Protein AF-A0A537HC57-F1 (afdb_monomer_lite)

pLDDT: mean 87.79, std 18.12, range [27.59, 98.69]

Foldseek 3Di:
DDPDDDPDPDDDDDDADPPPPPVVVVCVVVCVVVVVVVVVCVVCPPPDDALEDEDELPCLQVVCVNRVHHSLVSLVVSLVVVVVVVVVCLVVQRAEYEYAQAELVNVVDPPVVVVSSLVSLLVSLQVVLVDVCCVVQLEAEEEDAPLVPHPPSSSVSRVVSNVSSVPGRRHYYYYHHNDDPVVVVVVVVVVVVVVVVD

Structure (mmCIF, N/CA/C/O backbone):
data_AF-A0A537HC57-F1
#
_entry.id   AF-A0A537HC57-F1
#
loop_
_atom_site.group_PDB
_atom_site.id
_atom_site.type_symbol
_atom_site.label_atom_id
_atom_site.label_alt_id
_atom_site.label_comp_id
_atom_site.label_asym_id
_atom_site.label_entity_id
_atom_site.label_seq_id
_atom_site.pdbx_PDB_ins_code
_atom_site.Cartn_x
_atom_site.Cartn_y
_atom_site.Cartn_z
_atom_site.occupancy
_atom_site.B_iso_or_equiv
_atom_site.auth_seq_id
_atom_site.auth_comp_id
_atom_site.auth_asym_id
_atom_site.auth_atom_id
_atom_site.pdbx_PDB_model_num
ATOM 1 N N . MET A 1 1 ? -10.317 13.733 27.351 1.00 30.25 1 MET A N 1
ATOM 2 C CA . MET A 1 1 ? -9.593 12.568 27.892 1.00 30.25 1 MET A CA 1
ATOM 3 C C . MET A 1 1 ? -8.491 12.206 26.895 1.00 30.25 1 MET A C 1
ATOM 5 O O . MET A 1 1 ? -8.787 11.663 25.850 1.00 30.25 1 MET A O 1
ATOM 9 N N . LEU A 1 2 ? -7.270 12.684 27.173 1.00 31.42 2 LEU A N 1
ATOM 10 C CA . LEU A 1 2 ? -5.954 12.256 26.652 1.00 31.42 2 LEU A CA 1
ATOM 11 C C . LEU A 1 2 ? -5.754 12.021 25.129 1.00 31.42 2 LEU A C 1
ATOM 13 O O . LEU A 1 2 ? -5.520 10.900 24.707 1.00 31.42 2 LEU A O 1
ATOM 17 N N . LEU A 1 3 ? -5.626 13.099 24.341 1.00 38.38 3 LEU A N 1
ATOM 18 C CA . LEU A 1 3 ? -4.889 13.106 23.053 1.00 38.38 3 LEU A CA 1
ATOM 19 C C . LEU A 1 3 ? -3.363 13.196 23.286 1.00 38.38 3 LEU A C 1
ATOM 21 O O . LEU A 1 3 ? -2.675 14.074 22.766 1.00 38.38 3 LEU A O 1
ATOM 25 N N . ARG A 1 4 ? -2.818 12.362 24.175 1.00 45.25 4 ARG A N 1
ATOM 26 C CA . ARG A 1 4 ? -1.374 12.328 24.460 1.00 45.25 4 ARG A CA 1
ATOM 27 C C . ARG A 1 4 ? -0.920 10.889 24.655 1.00 45.25 4 ARG A C 1
ATOM 29 O O . ARG A 1 4 ? -1.153 10.341 25.730 1.00 45.25 4 ARG A O 1
ATOM 36 N N . LYS A 1 5 ? -0.214 10.392 23.629 1.00 37.47 5 LYS A N 1
ATOM 37 C CA . LYS A 1 5 ? 0.504 9.110 23.420 1.00 37.47 5 LYS A CA 1
ATOM 38 C C . LYS A 1 5 ? -0.104 8.509 22.139 1.00 37.47 5 LYS A C 1
ATOM 40 O O . LYS A 1 5 ? -1.229 8.063 22.223 1.00 37.47 5 LYS A O 1
ATOM 45 N N . SER A 1 6 ? 0.515 8.572 20.958 1.00 35.69 6 SER A N 1
ATOM 46 C CA . SER A 1 6 ? 1.861 8.030 20.711 1.00 35.69 6 SER A CA 1
ATOM 47 C C . SER A 1 6 ? 2.502 8.399 19.357 1.00 35.69 6 SER A C 1
ATOM 49 O O . SER A 1 6 ? 3.339 7.645 18.884 1.00 35.69 6 SER A O 1
ATOM 51 N N . ALA A 1 7 ? 2.271 9.573 18.770 1.00 35.41 7 ALA A N 1
ATOM 52 C CA . ALA A 1 7 ? 3.119 10.044 17.661 1.00 35.41 7 ALA A CA 1
ATOM 53 C C . ALA A 1 7 ? 4.426 10.689 18.183 1.00 35.41 7 ALA A C 1
ATOM 55 O O . ALA A 1 7 ? 4.628 11.900 18.100 1.00 35.41 7 ALA A O 1
ATOM 56 N N . ARG A 1 8 ? 5.311 9.903 18.813 1.00 35.31 8 ARG A N 1
ATOM 57 C CA . ARG A 1 8 ? 6.704 10.324 19.053 1.00 35.31 8 ARG A CA 1
ATOM 58 C C . ARG A 1 8 ? 7.592 9.588 18.052 1.00 35.31 8 ARG A C 1
ATOM 60 O O . ARG A 1 8 ? 7.793 8.393 18.252 1.00 35.31 8 ARG A O 1
ATOM 67 N N . PRO A 1 9 ? 8.160 10.254 17.033 1.00 33.25 9 PRO A N 1
ATOM 68 C CA . PRO A 1 9 ? 9.195 9.620 16.232 1.00 33.25 9 PRO A CA 1
ATOM 69 C C . PRO A 1 9 ? 10.396 9.294 17.132 1.00 33.25 9 PRO A C 1
ATOM 71 O O . PRO A 1 9 ? 10.874 10.137 17.899 1.00 33.25 9 PRO A O 1
ATOM 74 N N . SER A 1 10 ? 10.850 8.045 17.074 1.00 27.59 10 SER A N 1
ATOM 75 C CA . SER A 1 10 ? 12.041 7.546 17.763 1.00 27.59 10 SER A CA 1
ATOM 76 C C . SER A 1 10 ? 13.299 8.308 17.305 1.00 27.59 10 SER A C 1
ATOM 78 O O . SER A 1 10 ? 13.513 8.461 16.102 1.00 27.59 10 SER A O 1
ATOM 80 N N . PRO A 1 11 ? 14.164 8.785 18.221 1.00 35.62 11 PRO A N 1
ATOM 81 C CA . PRO A 1 11 ? 15.347 9.556 17.856 1.00 35.62 11 PRO A CA 1
ATOM 82 C C . PRO A 1 11 ? 16.540 8.637 17.557 1.00 35.62 11 PRO A C 1
ATOM 84 O O . PRO A 1 11 ? 17.374 8.422 18.429 1.00 35.62 11 PRO A O 1
ATOM 87 N N . THR A 1 12 ? 16.632 8.061 16.353 1.00 34.16 12 THR A N 1
ATOM 88 C CA . THR A 1 12 ? 17.869 7.472 15.765 1.00 34.16 12 THR A CA 1
ATOM 89 C C . THR A 1 12 ? 17.541 6.986 14.342 1.00 34.16 12 THR A C 1
ATOM 91 O O . THR A 1 12 ? 16.569 6.268 14.176 1.00 34.16 12 THR A O 1
ATOM 94 N N . GLN A 1 13 ? 18.222 7.319 13.241 1.00 35.62 13 GLN A N 1
ATOM 95 C CA . GLN A 1 13 ? 19.607 7.714 12.988 1.00 35.62 13 GLN A CA 1
ATOM 96 C C . GLN A 1 13 ? 19.628 8.813 11.905 1.00 35.62 13 GLN A C 1
ATOM 98 O O . GLN A 1 13 ? 19.124 8.613 10.802 1.00 35.62 13 GLN A O 1
ATOM 103 N N . GLN A 1 14 ? 20.214 9.974 12.208 1.00 37.66 14 GLN A N 1
ATOM 104 C CA . GLN A 1 14 ? 20.507 11.018 11.224 1.00 37.66 14 GLN A CA 1
ATOM 105 C C . GLN A 1 14 ? 22.013 11.054 10.957 1.00 37.66 14 GLN A C 1
ATOM 107 O O . GLN A 1 14 ? 22.787 11.428 11.834 1.00 37.66 14 GLN A O 1
ATOM 112 N N . THR A 1 15 ? 22.417 10.756 9.726 1.00 38.81 15 THR A N 1
ATOM 113 C CA . THR A 1 15 ? 23.695 11.205 9.159 1.00 38.81 15 THR A CA 1
ATOM 114 C C . THR A 1 15 ? 23.441 11.666 7.724 1.00 38.81 15 THR A C 1
ATOM 116 O O . THR A 1 15 ? 23.133 10.842 6.872 1.00 38.81 15 THR A O 1
ATOM 119 N N . GLY A 1 16 ? 23.550 12.978 7.462 1.00 34.09 16 GLY A N 1
ATOM 120 C CA . GLY A 1 16 ? 23.650 13.534 6.099 1.00 34.09 16 GLY A CA 1
ATOM 121 C C . GLY A 1 16 ? 22.727 14.722 5.772 1.00 34.09 16 GLY A C 1
ATOM 122 O O . GLY A 1 16 ? 21.574 14.538 5.380 1.00 34.09 16 GLY A O 1
ATOM 123 N N . GLY A 1 17 ? 23.252 15.953 5.885 1.00 38.03 17 GLY A N 1
ATOM 124 C CA . GLY A 1 17 ? 22.624 17.186 5.367 1.00 38.03 17 GLY A CA 1
ATOM 125 C C . GLY A 1 17 ? 22.721 18.395 6.308 1.00 38.03 17 GLY A C 1
ATOM 126 O O . GLY A 1 17 ? 21.727 18.813 6.890 1.00 38.03 17 GLY A O 1
ATOM 127 N N . GLN A 1 18 ? 23.911 18.975 6.481 1.00 49.50 18 GLN A N 1
ATOM 128 C CA . GLN A 1 18 ? 24.196 19.966 7.535 1.00 49.50 18 GLN A CA 1
ATOM 129 C C . GLN A 1 18 ? 23.543 21.362 7.400 1.00 49.50 18 GLN A C 1
ATOM 131 O O . GLN A 1 18 ? 23.707 22.168 8.311 1.00 49.50 18 GLN A O 1
ATOM 136 N N . ARG A 1 19 ? 22.789 21.695 6.340 1.00 45.75 19 ARG A N 1
ATOM 137 C CA . ARG A 1 19 ? 22.221 23.058 6.190 1.00 45.75 19 ARG A CA 1
ATOM 138 C C . ARG A 1 19 ? 20.731 23.204 6.513 1.00 45.75 19 ARG A C 1
ATOM 140 O O . ARG A 1 19 ? 20.331 24.287 6.922 1.00 45.75 19 ARG A O 1
ATOM 147 N N . THR A 1 20 ? 19.925 22.147 6.421 1.00 52.06 20 THR A N 1
ATOM 148 C CA . THR A 1 20 ? 18.486 22.195 6.759 1.00 52.06 20 THR A CA 1
ATOM 149 C C . THR A 1 20 ? 18.180 21.811 8.210 1.00 52.06 20 THR A C 1
ATOM 151 O O . THR A 1 20 ? 17.135 22.182 8.733 1.00 52.06 20 THR A O 1
ATOM 154 N N . ASN A 1 21 ? 19.111 21.156 8.908 1.00 64.69 21 ASN A N 1
ATOM 155 C CA . ASN A 1 21 ? 18.858 20.617 10.249 1.00 64.69 21 ASN A CA 1
ATOM 156 C C . ASN A 1 21 ? 18.915 21.657 11.380 1.00 64.69 21 ASN A C 1
ATOM 158 O O . ASN A 1 21 ? 18.276 21.460 12.410 1.00 64.69 21 ASN A O 1
ATOM 162 N N . LEU A 1 22 ? 19.665 22.755 11.228 1.00 62.31 22 LEU A N 1
ATOM 163 C CA . LEU A 1 22 ? 19.857 23.728 12.315 1.00 62.31 22 LEU A CA 1
ATOM 164 C C . LEU A 1 22 ? 18.641 24.633 12.504 1.00 62.31 22 LEU A C 1
ATOM 166 O O . LEU A 1 22 ? 18.180 24.795 13.626 1.00 62.31 22 LEU A O 1
ATOM 170 N N . LEU A 1 23 ? 18.096 25.184 11.417 1.00 72.25 23 LEU A N 1
ATOM 171 C CA . LEU A 1 23 ? 16.889 26.012 11.469 1.00 72.25 23 LEU A CA 1
ATOM 172 C C . LEU A 1 23 ? 15.677 25.194 11.910 1.00 72.25 23 LEU A C 1
ATOM 174 O O . LEU A 1 23 ? 14.934 25.645 12.770 1.00 72.25 23 LEU A O 1
ATOM 178 N N . ASP A 1 24 ? 15.518 23.976 11.391 1.00 72.44 24 ASP A N 1
ATOM 179 C CA . ASP A 1 24 ? 14.429 23.088 11.796 1.00 72.44 24 ASP A CA 1
ATOM 180 C C . ASP A 1 24 ? 14.521 22.715 13.287 1.00 72.44 24 ASP A C 1
ATOM 182 O O . ASP A 1 24 ? 13.549 22.841 14.034 1.00 72.44 24 ASP A O 1
ATOM 186 N N . SER A 1 25 ? 15.725 22.375 13.762 1.00 68.94 25 SER A N 1
ATOM 187 C CA . SER A 1 25 ? 15.975 22.127 15.188 1.00 68.94 25 SER A CA 1
ATOM 188 C C . SER A 1 25 ? 15.721 23.369 16.041 1.00 68.94 25 SER A C 1
ATOM 190 O O . SER A 1 25 ? 15.111 23.262 17.101 1.00 68.94 25 SER A O 1
ATOM 192 N N . LEU A 1 26 ? 16.134 24.555 15.585 1.00 74.25 26 LEU A N 1
ATOM 193 C CA . LEU A 1 26 ? 15.894 25.820 16.282 1.00 74.25 26 LEU A CA 1
ATOM 194 C C . LEU A 1 26 ? 14.405 26.173 16.331 1.00 74.25 26 LEU A C 1
ATOM 196 O O . LEU A 1 26 ? 13.923 26.566 17.386 1.00 74.25 26 LEU A O 1
ATOM 200 N N . LEU A 1 27 ? 13.661 25.990 15.239 1.00 78.75 27 LEU A N 1
ATOM 201 C CA . LEU A 1 27 ? 12.214 26.218 15.184 1.00 78.75 27 LEU A CA 1
ATOM 202 C C . LEU A 1 27 ? 11.454 25.235 16.083 1.00 78.75 27 LEU A C 1
ATOM 204 O O . LEU A 1 27 ? 10.484 25.621 16.741 1.00 78.75 27 LEU A O 1
ATOM 208 N N . ARG A 1 28 ? 11.912 23.980 16.161 1.00 72.44 28 ARG A N 1
ATOM 209 C CA . ARG A 1 28 ? 11.396 22.987 17.115 1.00 72.44 28 ARG A CA 1
ATOM 210 C C . ARG A 1 28 ? 11.686 23.388 18.562 1.00 72.44 28 ARG A C 1
ATOM 212 O O . ARG A 1 28 ? 10.766 23.381 19.376 1.00 72.44 28 ARG A O 1
ATOM 219 N N . ILE A 1 29 ? 12.922 23.787 18.878 1.00 74.00 29 ILE A N 1
ATOM 220 C CA . ILE A 1 29 ? 13.331 24.243 20.222 1.00 74.00 29 ILE A CA 1
ATOM 221 C C . ILE A 1 29 ? 12.572 25.510 20.633 1.00 74.00 29 ILE A C 1
ATOM 223 O O . ILE A 1 29 ? 12.114 25.614 21.767 1.00 74.00 29 ILE A O 1
ATOM 227 N N . ALA A 1 30 ? 12.382 26.447 19.705 1.00 81.94 30 ALA A N 1
ATOM 228 C CA . ALA A 1 30 ? 11.627 27.679 19.915 1.00 81.94 30 ALA A CA 1
ATOM 229 C C . ALA A 1 30 ? 10.107 27.448 20.046 1.00 81.94 30 ALA A C 1
ATOM 231 O O . ALA A 1 30 ? 9.358 28.400 20.251 1.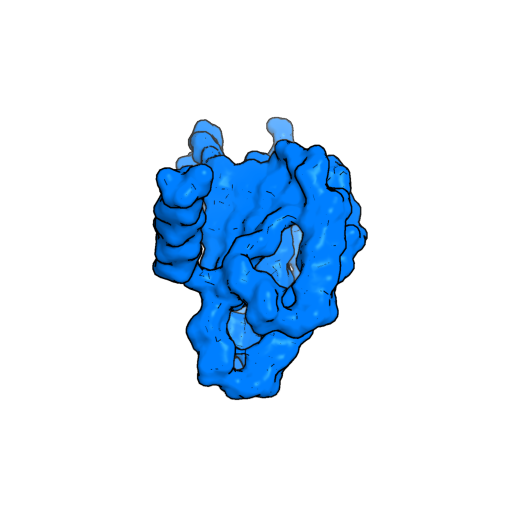00 81.94 30 ALA A O 1
ATOM 232 N N . GLY A 1 31 ? 9.631 26.203 19.919 1.00 85.38 31 GLY A N 1
ATOM 233 C CA . GLY A 1 31 ? 8.221 25.844 20.066 1.00 85.38 31 GLY A CA 1
ATOM 234 C C . GLY A 1 31 ? 7.332 26.273 18.898 1.00 85.38 31 GLY A C 1
ATOM 235 O O . GLY A 1 31 ? 6.112 26.152 18.999 1.00 85.38 31 GLY A O 1
ATOM 236 N N . VAL A 1 32 ? 7.914 26.738 17.787 1.00 88.75 32 VAL A N 1
ATOM 237 C CA . VAL A 1 32 ? 7.170 27.218 16.612 1.00 88.75 32 VAL A CA 1
ATOM 238 C C . VAL A 1 32 ? 6.366 26.082 15.991 1.00 88.75 32 VAL A C 1
ATOM 240 O O . VAL A 1 32 ? 5.168 26.238 15.768 1.00 88.75 32 VAL A O 1
ATOM 243 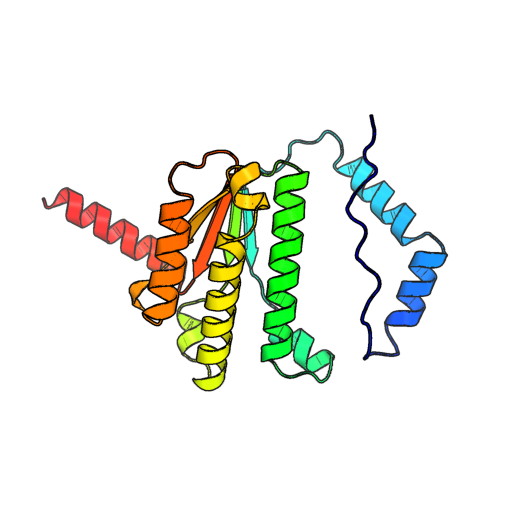N N . TYR A 1 33 ? 6.985 24.915 15.792 1.00 83.19 33 TYR A N 1
ATOM 244 C CA . TYR A 1 33 ? 6.274 23.740 15.279 1.00 83.19 33 TYR A CA 1
ATOM 245 C C . TYR A 1 33 ? 5.183 23.261 16.232 1.00 83.19 33 TYR A C 1
ATOM 247 O O . TYR A 1 33 ? 4.077 22.987 15.789 1.00 83.19 33 TYR A O 1
ATOM 255 N N . THR A 1 34 ? 5.433 23.260 17.541 1.00 87.25 34 THR A N 1
ATOM 256 C CA . THR A 1 34 ? 4.411 22.910 18.537 1.00 87.25 34 THR A CA 1
ATOM 257 C C . THR A 1 34 ? 3.209 23.860 18.474 1.00 87.25 34 THR A C 1
ATOM 259 O O . THR A 1 34 ? 2.061 23.428 18.580 1.00 87.25 34 THR A O 1
ATOM 262 N N . ALA A 1 35 ? 3.450 25.164 18.301 1.00 90.25 35 ALA A N 1
ATOM 263 C CA . ALA A 1 35 ? 2.388 26.153 18.145 1.00 90.25 35 ALA A CA 1
ATOM 264 C C . ALA A 1 35 ? 1.626 25.965 16.823 1.00 90.25 35 ALA A C 1
ATOM 266 O O . ALA A 1 35 ? 0.396 26.020 16.813 1.00 90.25 35 ALA A O 1
ATOM 267 N N . TYR A 1 36 ? 2.347 25.693 15.734 1.00 89.56 36 TYR A N 1
ATOM 268 C CA . TYR A 1 36 ? 1.783 25.429 14.413 1.00 89.56 36 TYR A CA 1
ATOM 269 C C . TYR A 1 36 ? 0.925 24.156 14.388 1.00 89.56 36 TYR A C 1
ATOM 271 O O . TYR A 1 36 ? -0.224 24.199 13.956 1.00 89.56 36 TYR A O 1
ATOM 279 N N . GLU A 1 37 ? 1.424 23.048 14.938 1.00 89.06 37 GLU A N 1
ATOM 280 C CA . GLU A 1 37 ? 0.685 21.791 15.090 1.00 89.06 37 GLU A CA 1
ATOM 281 C C . GLU A 1 37 ? -0.576 21.983 15.931 1.00 89.06 37 GLU A C 1
ATOM 283 O O . GLU A 1 37 ? -1.645 21.492 15.570 1.00 89.06 37 GLU A O 1
ATOM 288 N N . LYS A 1 38 ? -0.491 22.744 17.031 1.00 90.88 38 LYS A N 1
ATOM 289 C CA . LYS A 1 38 ? -1.663 23.071 17.852 1.00 90.88 38 LYS A CA 1
ATOM 290 C C . LYS A 1 38 ? -2.693 23.880 17.062 1.00 90.88 38 LYS A C 1
ATOM 292 O O . LYS A 1 38 ? -3.884 23.596 17.160 1.00 90.88 38 LYS A O 1
ATOM 297 N N . TRP A 1 39 ? -2.251 24.860 16.277 1.00 93.94 39 TRP A N 1
ATOM 298 C CA . TRP A 1 39 ? -3.129 25.668 15.431 1.00 93.94 39 TRP A CA 1
ATOM 299 C C . TRP A 1 39 ? -3.818 24.836 14.342 1.00 93.94 39 TRP A C 1
ATOM 301 O O . TRP A 1 39 ? -5.027 24.968 14.152 1.00 93.94 39 TRP A O 1
ATOM 311 N N . LEU A 1 40 ? -3.086 23.943 13.668 1.00 92.38 40 LEU A N 1
ATOM 312 C CA . LEU A 1 40 ? -3.663 23.004 12.702 1.00 92.38 40 LEU A CA 1
ATOM 313 C C . LEU A 1 40 ? -4.643 22.041 13.373 1.00 92.38 40 LEU A C 1
ATOM 315 O O . LEU A 1 40 ? -5.747 21.839 12.875 1.00 92.38 40 LEU A O 1
ATOM 319 N N . THR A 1 41 ? -4.273 21.498 14.534 1.00 88.25 41 THR A N 1
ATOM 320 C CA . THR A 1 41 ? -5.120 20.574 15.294 1.00 88.25 41 THR A CA 1
ATOM 321 C C . THR A 1 41 ? -6.448 21.229 15.648 1.00 88.25 41 THR A C 1
ATOM 323 O O . THR A 1 41 ? -7.493 20.648 15.391 1.00 88.25 41 THR A O 1
ATOM 326 N N . GLU A 1 42 ? -6.446 22.454 16.178 1.00 92.69 42 GLU A N 1
ATOM 327 C CA . GLU A 1 42 ? -7.693 23.150 16.520 1.00 92.69 42 GLU A CA 1
ATOM 328 C C . GLU A 1 42 ? -8.560 23.476 15.288 1.00 92.69 42 GLU A C 1
ATOM 330 O O . GLU A 1 42 ? -9.777 23.565 15.416 1.00 92.69 42 GLU A O 1
ATOM 335 N N . GLN A 1 43 ? -7.988 23.576 14.081 1.00 92.25 43 GLN A N 1
ATOM 336 C CA . GLN A 1 43 ? -8.776 23.760 12.854 1.00 92.25 43 GLN A CA 1
ATOM 337 C C . GLN A 1 43 ? -9.505 22.504 12.377 1.00 92.25 43 GLN A C 1
ATOM 339 O O . GLN A 1 43 ? -10.521 22.621 11.683 1.00 92.25 43 GLN A O 1
ATOM 344 N N . VAL A 1 44 ? -8.970 21.320 12.675 1.00 90.88 44 VAL A N 1
ATOM 345 C CA . VAL A 1 44 ? -9.517 20.036 12.200 1.00 90.88 44 VAL A CA 1
ATOM 346 C C . VAL A 1 44 ? -10.249 19.267 13.294 1.00 90.88 44 VAL A C 1
ATOM 348 O O . VAL A 1 44 ? -11.075 18.405 13.009 1.00 90.88 44 VAL A O 1
ATOM 351 N N . LYS A 1 45 ? -9.992 19.597 14.558 1.00 89.69 45 LYS A N 1
ATOM 352 C CA . LYS A 1 45 ? -10.605 18.955 15.717 1.00 89.69 45 LYS A CA 1
ATOM 353 C C . LYS A 1 45 ? -12.126 19.076 15.683 1.00 89.69 45 LYS A C 1
ATOM 355 O O . LYS A 1 45 ? -12.679 20.159 15.520 1.00 89.69 45 LYS A O 1
ATOM 360 N N . GLY A 1 46 ? -12.797 17.943 15.875 1.00 88.12 46 GLY A N 1
ATOM 361 C CA . GLY A 1 46 ? -14.258 17.855 15.869 1.00 88.12 46 GLY A CA 1
ATOM 362 C C . GLY A 1 46 ? -14.894 17.911 14.477 1.00 88.12 46 GLY A C 1
ATOM 363 O O . GLY A 1 46 ? -16.118 17.865 14.387 1.00 88.12 46 GLY A O 1
ATOM 364 N N . LYS A 1 47 ? -14.100 17.991 13.401 1.00 91.75 47 LYS A N 1
ATOM 365 C CA . LYS A 1 47 ? -14.602 17.827 12.033 1.00 91.75 47 LYS A CA 1
ATOM 366 C C . LYS A 1 47 ? -14.678 16.339 11.663 1.00 91.75 47 LYS A C 1
ATOM 368 O O . LYS A 1 47 ? -13.931 15.543 12.235 1.00 91.75 47 LYS A O 1
ATOM 373 N N . PRO A 1 48 ? -15.558 15.958 10.719 1.00 92.31 48 PRO A N 1
ATOM 374 C CA . PRO A 1 48 ? -15.602 14.596 10.200 1.00 92.31 48 PRO A CA 1
ATOM 375 C C . PRO A 1 48 ? -14.244 14.177 9.635 1.00 92.31 48 PRO A C 1
ATOM 377 O O . PRO A 1 48 ? -13.582 14.965 8.955 1.00 92.31 48 PRO A O 1
ATOM 380 N N . LEU A 1 49 ? -13.845 12.940 9.915 1.00 92.50 49 LEU A N 1
ATOM 381 C CA . LEU A 1 49 ? -12.653 12.346 9.326 1.00 92.50 49 LEU A CA 1
ATOM 382 C C . LEU A 1 49 ? -12.972 11.805 7.927 1.00 92.50 49 LEU A C 1
ATOM 384 O O . LEU A 1 49 ? -14.111 11.413 7.667 1.00 92.50 49 LEU A O 1
ATOM 388 N N . PRO A 1 50 ? -11.988 11.778 7.014 1.00 95.56 50 PRO A N 1
ATOM 389 C CA . PRO A 1 50 ? -12.148 11.059 5.763 1.00 95.56 50 PRO A CA 1
ATOM 390 C C . PRO A 1 50 ? -12.271 9.556 6.038 1.00 95.56 50 PRO A C 1
ATOM 392 O O . PRO A 1 50 ? -11.495 8.990 6.805 1.00 95.56 50 PRO A O 1
ATOM 395 N N . GLU A 1 51 ? -13.210 8.903 5.360 1.00 96.44 51 GLU A N 1
ATOM 396 C CA . GLU A 1 51 ? -13.350 7.442 5.409 1.00 96.44 51 GLU A CA 1
ATOM 397 C C . GLU A 1 51 ? -12.250 6.740 4.597 1.00 96.44 51 GLU A C 1
ATOM 399 O O . GLU A 1 51 ? -11.824 5.639 4.940 1.00 96.44 51 GLU A O 1
ATOM 404 N N . HIS A 1 52 ? -11.759 7.379 3.528 1.00 98.25 52 HIS A N 1
ATOM 405 C CA . HIS A 1 52 ? -10.787 6.797 2.603 1.00 98.25 52 HIS A CA 1
ATOM 406 C C . HIS A 1 52 ? -9.716 7.812 2.203 1.00 98.25 52 HIS A C 1
ATOM 408 O O . HIS A 1 52 ? -10.026 8.902 1.725 1.00 98.25 52 HIS A O 1
ATOM 414 N N . ILE A 1 53 ? -8.450 7.432 2.371 1.00 98.19 53 ILE A N 1
ATOM 415 C CA . ILE A 1 53 ? -7.284 8.171 1.886 1.00 98.19 53 ILE A CA 1
ATOM 416 C C . ILE A 1 53 ? -6.552 7.353 0.815 1.00 98.19 53 ILE A C 1
ATOM 418 O O . ILE A 1 53 ? -6.220 6.187 1.025 1.00 98.19 53 ILE A O 1
ATOM 422 N N . GLY A 1 54 ? -6.262 7.984 -0.325 1.00 97.62 54 GLY A N 1
ATOM 423 C CA . GLY A 1 54 ? -5.354 7.469 -1.351 1.00 97.62 54 GLY A CA 1
ATOM 424 C C . GLY A 1 54 ? -4.037 8.244 -1.352 1.00 97.62 54 GLY A C 1
ATOM 425 O O . GLY A 1 54 ? -4.054 9.473 -1.330 1.00 97.62 54 GLY A O 1
ATOM 426 N N . ILE A 1 55 ? -2.902 7.544 -1.381 1.00 96.94 55 ILE A N 1
ATOM 427 C CA . ILE A 1 55 ? -1.563 8.147 -1.336 1.00 96.94 55 ILE A CA 1
ATOM 428 C C . ILE A 1 55 ? -0.706 7.607 -2.466 1.00 96.94 55 ILE A C 1
ATOM 430 O O . ILE A 1 55 ? -0.611 6.399 -2.669 1.00 96.94 55 ILE A O 1
ATOM 434 N N . ILE A 1 56 ? -0.028 8.520 -3.157 1.00 94.69 56 ILE A N 1
ATOM 435 C CA . ILE A 1 56 ? 1.018 8.191 -4.119 1.00 94.69 56 ILE A CA 1
ATOM 436 C C . ILE A 1 56 ? 2.367 8.359 -3.428 1.00 94.69 56 ILE A C 1
ATOM 438 O O . ILE A 1 56 ? 2.737 9.471 -3.054 1.00 94.69 56 ILE A O 1
ATOM 442 N N . LEU A 1 57 ? 3.101 7.256 -3.262 1.00 90.38 57 LEU A N 1
ATOM 443 C CA . LEU A 1 57 ? 4.418 7.239 -2.618 1.00 90.38 57 LEU A CA 1
ATOM 444 C C . LEU A 1 57 ? 5.514 7.677 -3.607 1.00 90.38 57 LEU A C 1
ATOM 446 O O . LEU A 1 57 ? 6.407 6.910 -3.971 1.00 90.38 57 LEU A O 1
ATOM 450 N N . ASP A 1 58 ? 5.413 8.915 -4.089 1.00 91.88 58 ASP A N 1
ATOM 451 C CA . ASP A 1 58 ? 6.366 9.520 -5.022 1.00 91.88 58 ASP A CA 1
ATOM 452 C C . ASP A 1 58 ? 7.494 10.259 -4.278 1.00 91.88 58 ASP A C 1
ATOM 454 O O . ASP A 1 58 ? 7.404 10.596 -3.102 1.00 91.88 58 ASP A O 1
ATOM 458 N N . GLY A 1 59 ? 8.593 10.519 -4.981 1.00 92.38 59 GLY A N 1
ATOM 459 C CA . GLY A 1 59 ? 9.712 11.317 -4.490 1.00 92.38 59 GLY A CA 1
ATOM 460 C C . GLY A 1 59 ? 10.880 10.499 -3.951 1.00 92.38 59 GLY A C 1
ATOM 461 O O . GLY A 1 59 ? 11.969 11.049 -3.848 1.00 92.38 59 GLY A O 1
ATOM 462 N N . ASN A 1 60 ? 10.719 9.192 -3.726 1.00 93.94 60 ASN A N 1
ATOM 463 C CA . ASN A 1 60 ? 11.746 8.322 -3.126 1.00 93.94 60 ASN A CA 1
ATOM 464 C C . ASN A 1 60 ? 13.124 8.442 -3.799 1.00 93.94 60 ASN A C 1
ATOM 466 O O . ASN A 1 60 ? 14.137 8.649 -3.131 1.00 93.94 60 ASN A O 1
ATOM 470 N N . ARG A 1 61 ? 13.166 8.393 -5.137 1.00 92.12 61 ARG A N 1
ATOM 471 C CA . ARG A 1 61 ? 14.422 8.526 -5.896 1.00 92.12 61 ARG A CA 1
ATOM 472 C C . ARG A 1 61 ? 15.033 9.920 -5.777 1.00 92.12 61 ARG A C 1
ATOM 474 O O . ARG A 1 61 ? 16.236 10.037 -5.579 1.00 92.12 61 ARG A O 1
ATOM 481 N N . ARG A 1 62 ? 14.208 10.969 -5.885 1.00 93.62 62 ARG A N 1
ATOM 482 C CA . ARG A 1 62 ? 14.655 12.369 -5.762 1.00 93.62 62 ARG A CA 1
ATOM 483 C C . ARG A 1 62 ? 15.230 12.624 -4.371 1.00 93.62 62 ARG A C 1
ATOM 485 O O . ARG A 1 62 ? 16.338 13.133 -4.260 1.00 93.62 62 ARG A O 1
ATOM 492 N N . TRP A 1 63 ? 14.529 12.167 -3.338 1.00 94.75 63 TRP A N 1
ATOM 493 C CA . TRP A 1 63 ? 14.974 12.252 -1.952 1.00 94.75 63 TRP A CA 1
ATOM 494 C C . TRP A 1 63 ? 16.300 11.515 -1.721 1.00 94.75 63 TRP A C 1
ATOM 496 O O . TRP A 1 63 ? 17.201 12.062 -1.091 1.00 94.75 63 TRP A O 1
ATOM 506 N N . ALA A 1 64 ? 16.471 10.308 -2.278 1.00 94.12 64 ALA A N 1
ATOM 507 C CA . ALA A 1 64 ? 17.739 9.584 -2.181 1.00 94.12 64 ALA A CA 1
ATOM 508 C C . ALA A 1 64 ? 18.897 10.363 -2.822 1.00 94.12 64 ALA A C 1
ATOM 510 O O . ALA A 1 64 ? 19.950 10.508 -2.204 1.00 94.12 64 ALA A O 1
ATOM 511 N N . VAL A 1 65 ? 18.686 10.924 -4.018 1.00 92.50 65 VAL A N 1
ATOM 512 C CA . VAL A 1 65 ? 19.689 11.748 -4.714 1.00 92.50 65 VAL A CA 1
ATOM 513 C C . VAL A 1 65 ? 20.060 12.986 -3.892 1.00 92.50 65 VAL A C 1
ATOM 515 O O . VAL A 1 65 ? 21.244 13.260 -3.710 1.00 92.50 65 VAL A O 1
ATOM 518 N N . GLU A 1 66 ? 19.080 13.695 -3.325 1.00 93.69 66 GLU A N 1
ATOM 519 C CA . GLU A 1 66 ? 19.317 14.857 -2.449 1.00 93.69 66 GLU A CA 1
ATOM 520 C C . GLU A 1 66 ? 20.118 14.506 -1.187 1.00 93.69 66 GLU A C 1
ATOM 522 O O . GLU A 1 66 ? 20.817 15.353 -0.624 1.00 93.69 66 GLU A O 1
ATOM 527 N N . LYS A 1 67 ? 20.033 13.252 -0.739 1.00 93.25 67 LYS A N 1
ATOM 528 C CA . LYS A 1 67 ? 20.777 12.721 0.406 1.00 93.25 67 LYS A CA 1
ATOM 529 C C . LYS A 1 67 ? 22.091 12.039 0.032 1.00 93.25 67 LYS A C 1
ATOM 531 O O . LYS A 1 67 ? 22.758 11.531 0.929 1.00 93.25 67 LYS A O 1
ATOM 536 N N . ALA A 1 68 ? 22.482 12.058 -1.245 1.00 94.12 68 ALA A N 1
ATOM 537 C CA . ALA A 1 68 ? 23.635 11.319 -1.765 1.00 94.12 68 ALA A CA 1
ATOM 538 C C . ALA A 1 68 ? 23.585 9.811 -1.426 1.00 94.12 68 ALA A C 1
ATOM 540 O O . ALA A 1 68 ? 24.607 9.182 -1.154 1.00 94.12 68 ALA A O 1
ATOM 541 N N . LEU A 1 69 ? 22.376 9.243 -1.429 1.00 92.69 69 LEU A N 1
ATOM 542 C CA . LEU A 1 69 ? 22.086 7.825 -1.218 1.00 92.69 69 LEU A CA 1
ATOM 543 C C . LEU A 1 69 ? 21.735 7.141 -2.544 1.00 92.69 69 LEU A C 1
ATOM 545 O O . LEU A 1 69 ? 21.470 7.794 -3.556 1.00 92.69 69 LEU A O 1
ATOM 549 N N . ARG A 1 70 ? 21.697 5.804 -2.545 1.00 89.81 70 ARG A N 1
ATOM 550 C CA . ARG A 1 70 ? 21.276 5.047 -3.730 1.00 89.81 70 ARG A CA 1
ATOM 551 C C . ARG A 1 70 ? 19.751 5.126 -3.870 1.00 89.81 70 ARG A C 1
ATOM 553 O O . ARG A 1 70 ? 19.061 5.135 -2.851 1.00 89.81 70 ARG A O 1
ATOM 560 N N . PRO A 1 71 ? 19.191 5.096 -5.095 1.00 87.81 71 PRO A N 1
ATOM 561 C CA . PRO A 1 71 ? 17.740 5.131 -5.307 1.00 87.81 71 PRO A CA 1
ATOM 562 C C . PRO A 1 71 ? 16.961 4.107 -4.467 1.00 87.81 71 PRO A C 1
ATOM 564 O O . PRO A 1 71 ? 15.933 4.446 -3.883 1.00 87.81 71 PRO A O 1
ATOM 567 N N . ASN A 1 72 ? 17.496 2.888 -4.337 1.00 88.81 72 ASN A N 1
ATOM 568 C CA . ASN A 1 72 ? 16.900 1.817 -3.534 1.00 88.81 72 ASN A CA 1
ATOM 569 C C . ASN A 1 72 ? 16.773 2.189 -2.050 1.00 88.81 72 ASN A C 1
ATOM 571 O O . ASN A 1 72 ? 15.763 1.868 -1.434 1.00 88.81 72 ASN A O 1
ATOM 575 N N . ASP A 1 73 ? 17.742 2.921 -1.490 1.00 91.56 73 ASP A N 1
ATOM 576 C CA . ASP A 1 73 ? 17.679 3.367 -0.094 1.00 91.56 73 ASP A CA 1
ATOM 577 C C . ASP A 1 73 ? 16.494 4.334 0.107 1.00 91.56 73 ASP A C 1
ATOM 579 O O . ASP A 1 73 ? 15.812 4.287 1.129 1.00 91.56 73 ASP A O 1
ATOM 583 N N . GLY A 1 74 ? 16.184 5.161 -0.900 1.00 93.88 74 GLY A N 1
ATOM 584 C CA . GLY A 1 74 ? 14.998 6.020 -0.899 1.00 93.88 74 GLY A CA 1
ATOM 585 C C . GLY A 1 74 ? 13.690 5.235 -0.898 1.00 93.88 74 GLY A C 1
ATOM 586 O O . GLY A 1 74 ? 12.762 5.604 -0.185 1.00 93.88 74 GLY A O 1
ATOM 587 N N . HIS A 1 75 ? 13.612 4.135 -1.651 1.00 93.75 75 HIS A N 1
ATOM 588 C CA . HIS A 1 75 ? 12.436 3.261 -1.647 1.00 93.75 75 HIS A CA 1
ATOM 589 C C . HIS A 1 75 ? 12.226 2.591 -0.285 1.00 93.75 75 HIS A C 1
ATOM 591 O O . HIS A 1 75 ? 11.101 2.571 0.208 1.00 93.75 75 HIS A O 1
ATOM 597 N N . THR A 1 76 ? 13.299 2.138 0.368 1.00 93.94 76 THR A N 1
ATOM 598 C CA . THR A 1 76 ? 13.235 1.579 1.728 1.00 93.94 76 THR A CA 1
ATOM 599 C C . THR A 1 76 ? 12.727 2.600 2.748 1.00 93.94 76 THR A C 1
ATOM 601 O O . THR A 1 76 ? 11.948 2.260 3.636 1.00 93.94 76 THR A O 1
ATOM 604 N N . ILE A 1 77 ? 13.139 3.867 2.639 1.00 94.75 77 ILE A N 1
ATOM 605 C CA . ILE A 1 77 ? 12.595 4.936 3.490 1.00 94.75 77 ILE A CA 1
ATOM 606 C C . ILE A 1 77 ? 11.131 5.223 3.146 1.00 94.75 77 ILE A C 1
ATOM 608 O O . ILE A 1 77 ? 10.318 5.363 4.056 1.00 94.75 77 ILE A O 1
ATOM 612 N N . GLY A 1 78 ? 10.772 5.238 1.861 1.00 94.25 78 GLY A N 1
ATOM 613 C CA . GLY A 1 78 ? 9.386 5.382 1.416 1.00 94.25 78 GLY A CA 1
ATOM 614 C C . GLY A 1 78 ? 8.460 4.302 1.980 1.00 94.25 78 GLY A C 1
ATOM 615 O O . GLY A 1 78 ? 7.351 4.615 2.407 1.00 94.25 78 GLY A O 1
ATOM 616 N N . ALA A 1 79 ? 8.929 3.053 2.059 1.00 95.00 79 ALA A N 1
ATOM 617 C CA . ALA A 1 79 ? 8.188 1.957 2.682 1.00 95.00 79 ALA A CA 1
ATOM 618 C C . ALA A 1 79 ? 7.905 2.230 4.167 1.00 95.00 79 ALA A C 1
ATOM 620 O O . ALA A 1 79 ? 6.759 2.131 4.597 1.00 95.00 79 ALA A O 1
ATOM 621 N N . LYS A 1 80 ? 8.915 2.681 4.927 1.00 94.75 80 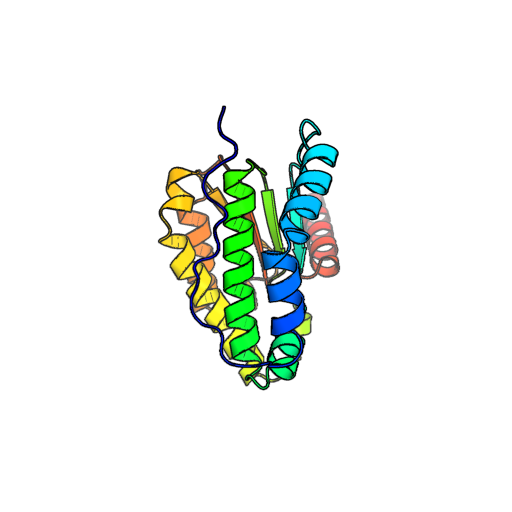LYS A N 1
ATOM 622 C CA . LYS A 1 80 ? 8.748 3.065 6.342 1.00 94.75 80 LYS A CA 1
ATOM 623 C C . LYS A 1 80 ? 7.737 4.193 6.525 1.00 94.75 80 LYS A C 1
ATOM 625 O O . LYS A 1 80 ? 6.905 4.121 7.419 1.00 94.75 80 LYS A O 1
ATOM 630 N N . VAL A 1 81 ? 7.773 5.207 5.660 1.00 95.12 81 VAL A N 1
ATOM 631 C CA . VAL A 1 81 ? 6.777 6.290 5.681 1.00 95.12 81 VAL A CA 1
ATOM 632 C C . VAL A 1 81 ? 5.375 5.742 5.393 1.00 95.12 81 VAL A C 1
ATOM 634 O O . VAL A 1 81 ? 4.414 6.156 6.032 1.00 95.12 81 VAL A O 1
ATOM 637 N N . GLY A 1 82 ? 5.242 4.777 4.479 1.00 95.75 82 GLY A N 1
ATOM 638 C CA . GLY A 1 82 ? 3.980 4.071 4.247 1.00 95.75 82 GLY A CA 1
ATOM 639 C C . GLY A 1 82 ? 3.445 3.368 5.501 1.00 95.75 82 GLY A C 1
ATOM 640 O O . GLY A 1 82 ? 2.250 3.460 5.783 1.00 95.75 82 GLY A O 1
ATOM 641 N N . GLU A 1 83 ? 4.319 2.726 6.283 1.00 95.44 83 GLU A N 1
ATOM 642 C CA . GLU A 1 83 ? 3.949 2.115 7.569 1.00 95.44 83 GLU A CA 1
ATOM 643 C C . GLU A 1 83 ? 3.516 3.153 8.607 1.00 95.44 83 GLU A C 1
ATOM 645 O O . GLU A 1 83 ? 2.502 2.958 9.273 1.00 95.44 83 GLU A O 1
ATOM 650 N N . GLU A 1 84 ? 4.234 4.274 8.716 1.00 96.00 84 GLU A N 1
ATOM 651 C CA . GLU A 1 84 ? 3.862 5.373 9.618 1.00 96.00 84 GLU A CA 1
ATOM 652 C C . GLU A 1 84 ? 2.478 5.937 9.272 1.00 96.00 84 GLU A C 1
ATOM 654 O O . GLU A 1 84 ? 1.672 6.226 10.158 1.00 96.00 84 GLU A O 1
ATOM 659 N N . VAL A 1 85 ? 2.159 6.049 7.981 1.00 96.81 85 VAL A N 1
ATOM 660 C CA . VAL A 1 85 ? 0.834 6.504 7.558 1.00 96.81 85 VAL A CA 1
ATOM 661 C C . VAL A 1 85 ? -0.249 5.469 7.856 1.00 96.81 85 VAL A C 1
ATOM 663 O O . VAL A 1 85 ? -1.349 5.849 8.264 1.00 96.81 85 VAL A O 1
ATOM 666 N N . LEU A 1 86 ? 0.037 4.175 7.684 1.00 96.88 86 LEU A N 1
ATOM 667 C CA . LEU A 1 86 ? -0.876 3.119 8.120 1.00 96.88 86 LEU A CA 1
ATOM 668 C C . LEU A 1 86 ? -1.155 3.243 9.622 1.00 96.88 86 LEU A C 1
ATOM 670 O O . LEU A 1 86 ? -2.318 3.218 10.015 1.00 96.88 86 LEU A O 1
ATOM 674 N N . ASP A 1 87 ? -0.124 3.458 10.440 1.00 96.50 87 ASP A N 1
ATOM 675 C CA . ASP A 1 87 ? -0.279 3.660 11.882 1.00 96.50 87 ASP A CA 1
ATOM 676 C C . ASP A 1 87 ? -1.178 4.843 12.214 1.00 96.50 87 ASP A C 1
ATOM 678 O O . ASP A 1 87 ? -2.088 4.708 13.031 1.00 96.50 87 ASP A O 1
ATOM 682 N N . TRP A 1 88 ? -0.989 5.981 11.546 1.00 95.62 88 TRP A N 1
ATOM 683 C CA . TRP A 1 88 ? -1.874 7.129 11.730 1.00 95.62 88 TRP A CA 1
ATOM 684 C C . TRP A 1 88 ? -3.309 6.806 11.323 1.00 95.62 88 TRP A C 1
ATOM 686 O O . TRP A 1 88 ? -4.241 7.163 12.039 1.00 95.62 88 TRP A O 1
ATOM 696 N N . CYS A 1 89 ? -3.515 6.107 10.205 1.00 97.00 89 CYS A N 1
ATOM 697 C CA . CYS A 1 89 ? -4.858 5.725 9.772 1.00 97.00 89 CYS A CA 1
ATOM 698 C C . CYS A 1 89 ? -5.549 4.825 10.805 1.00 97.00 89 CYS A C 1
ATOM 700 O O . CYS A 1 89 ? -6.719 5.049 11.115 1.00 97.00 89 CYS A O 1
ATOM 702 N N . LEU A 1 90 ? -4.828 3.857 11.377 1.00 96.25 90 LEU A N 1
ATOM 703 C CA . LEU A 1 90 ? -5.350 2.990 12.434 1.00 96.25 90 LEU A CA 1
ATOM 704 C C . LEU A 1 90 ? -5.622 3.776 13.728 1.00 96.25 90 LEU A C 1
ATOM 706 O O . LEU A 1 90 ? -6.700 3.644 14.300 1.00 96.25 90 LEU A O 1
ATOM 710 N N . GLU A 1 91 ? -4.696 4.640 14.160 1.00 94.25 91 GLU A N 1
ATOM 711 C CA . GLU A 1 91 ? -4.833 5.463 15.374 1.00 94.25 91 GLU A CA 1
ATOM 712 C C . GLU A 1 91 ? -6.027 6.425 15.289 1.00 94.25 91 GLU A C 1
ATOM 714 O O . GLU A 1 91 ? -6.774 6.579 16.257 1.00 94.25 91 GLU A O 1
ATOM 719 N N . TYR A 1 92 ? -6.233 7.053 14.130 1.00 92.62 92 TYR A N 1
ATOM 720 C CA . TYR A 1 92 ? -7.322 8.007 13.918 1.00 92.62 92 TYR A CA 1
ATOM 721 C C . TYR A 1 92 ? -8.647 7.356 13.506 1.00 92.62 92 TYR A C 1
ATOM 723 O O . TYR A 1 92 ? -9.650 8.058 13.406 1.00 92.62 92 TYR A O 1
ATOM 731 N N . GLY A 1 93 ? -8.692 6.038 13.293 1.00 94.19 93 GLY A N 1
ATOM 732 C CA . GLY A 1 93 ? -9.921 5.350 12.896 1.00 94.19 93 GLY A CA 1
ATOM 733 C C . GLY A 1 93 ? -10.307 5.555 11.426 1.00 94.19 93 GLY A C 1
ATOM 734 O O . GLY A 1 93 ? -11.471 5.390 11.074 1.00 94.19 93 GLY A O 1
ATOM 735 N N . ILE A 1 94 ? -9.355 5.918 10.563 1.00 96.75 94 ILE A N 1
ATOM 736 C CA . ILE A 1 94 ? -9.578 6.074 9.121 1.00 96.75 94 ILE A CA 1
ATOM 737 C C . ILE A 1 94 ? -9.826 4.692 8.522 1.00 96.75 94 ILE A C 1
ATOM 739 O O . ILE A 1 94 ? -9.017 3.768 8.667 1.00 96.75 94 ILE A O 1
ATOM 743 N N . LYS A 1 95 ? -10.976 4.529 7.866 1.00 97.75 95 LYS A N 1
ATOM 744 C CA . LYS A 1 95 ? -11.483 3.205 7.506 1.00 97.75 95 LYS A CA 1
ATOM 745 C C . LYS A 1 95 ? -10.693 2.551 6.379 1.00 97.75 95 LYS A C 1
ATOM 747 O O . LYS A 1 95 ? -10.512 1.333 6.391 1.00 97.75 95 LYS A O 1
ATOM 752 N N . THR A 1 96 ? -10.244 3.322 5.393 1.00 98.62 96 THR A N 1
ATOM 753 C CA . THR A 1 96 ? -9.564 2.800 4.203 1.00 98.62 96 THR A CA 1
ATOM 754 C C . THR A 1 96 ? -8.323 3.609 3.853 1.00 98.62 96 THR A C 1
ATOM 756 O O . THR A 1 96 ? -8.373 4.828 3.698 1.00 98.62 96 THR A O 1
ATOM 759 N N . LEU A 1 97 ? -7.214 2.907 3.648 1.00 98.62 97 LEU A N 1
ATOM 760 C CA . LEU A 1 97 ? -5.984 3.444 3.083 1.00 98.62 97 LEU A CA 1
ATOM 761 C C . LEU A 1 97 ? -5.716 2.761 1.742 1.00 98.62 97 LEU A C 1
ATOM 763 O O . LEU A 1 97 ? -5.841 1.548 1.609 1.00 98.62 97 LEU A O 1
ATOM 767 N N . THR A 1 98 ? -5.354 3.528 0.720 1.00 98.50 98 THR A N 1
ATOM 768 C CA . THR A 1 98 ? -4.880 3.000 -0.562 1.00 98.50 98 THR A CA 1
ATOM 769 C C . THR A 1 98 ? -3.512 3.566 -0.870 1.00 98.50 98 THR A C 1
ATOM 771 O O . THR A 1 98 ? -3.355 4.777 -1.003 1.00 98.50 98 THR A O 1
ATOM 774 N N . LEU A 1 99 ? -2.525 2.687 -0.984 1.00 97.94 99 LEU A N 1
ATOM 775 C CA . LEU A 1 99 ? -1.153 3.047 -1.303 1.00 97.94 99 LEU A CA 1
ATOM 776 C C . LEU A 1 99 ? -0.874 2.708 -2.762 1.00 97.94 99 LEU A C 1
ATOM 778 O O . LEU A 1 99 ? -0.940 1.549 -3.165 1.00 97.94 99 LEU A O 1
ATOM 782 N N . TYR A 1 100 ? -0.539 3.722 -3.552 1.00 96.44 100 TYR A N 1
ATOM 783 C CA . TYR A 1 100 ? -0.014 3.548 -4.896 1.00 96.44 100 TYR A CA 1
ATOM 784 C C . TYR A 1 100 ? 1.482 3.260 -4.795 1.00 96.44 100 TYR A C 1
ATOM 786 O O . TYR A 1 100 ? 2.284 4.157 -4.522 1.00 96.44 100 TYR A O 1
ATOM 794 N N . THR A 1 101 ? 1.843 1.997 -5.010 1.00 94.12 101 THR A N 1
ATOM 795 C CA . THR A 1 101 ? 3.197 1.482 -4.765 1.00 94.12 101 THR A CA 1
ATOM 796 C C . THR A 1 101 ? 4.027 1.330 -6.037 1.00 94.12 101 THR A C 1
ATOM 798 O O . THR A 1 101 ? 5.205 1.682 -6.035 1.00 94.12 101 THR A O 1
ATOM 801 N N . PHE A 1 102 ? 3.431 0.849 -7.134 1.00 95.06 102 PHE A N 1
ATOM 802 C CA . PHE A 1 102 ? 4.144 0.591 -8.390 1.00 95.06 102 PHE A CA 1
ATOM 803 C C . PHE A 1 102 ? 3.190 0.642 -9.592 1.00 95.06 102 PHE A C 1
ATOM 805 O O . PHE A 1 102 ? 2.168 -0.047 -9.594 1.00 95.06 102 PHE A O 1
ATOM 812 N N . SER A 1 103 ? 3.513 1.433 -10.621 1.00 94.06 103 SER A N 1
ATOM 813 C CA . SER A 1 103 ? 2.694 1.538 -11.842 1.00 94.06 103 SER A CA 1
ATOM 814 C C . SER A 1 103 ? 3.114 0.543 -12.922 1.00 94.06 103 SER A C 1
ATOM 816 O O . SER A 1 103 ? 4.241 0.053 -12.904 1.00 94.06 103 SER A O 1
ATOM 818 N N . THR A 1 104 ? 2.259 0.277 -13.914 1.00 93.06 104 THR A N 1
ATOM 819 C CA . THR A 1 104 ? 2.682 -0.536 -15.071 1.00 93.06 104 THR A CA 1
ATOM 820 C C . THR A 1 104 ? 3.762 0.162 -15.904 1.00 93.06 104 THR A C 1
ATOM 822 O O . THR A 1 104 ? 4.658 -0.492 -16.414 1.00 93.06 104 THR A O 1
ATOM 825 N N . GLU A 1 105 ? 3.759 1.493 -15.986 1.00 92.69 105 GLU A N 1
ATOM 826 C CA . GLU A 1 105 ? 4.829 2.263 -16.646 1.00 92.69 105 GLU A CA 1
ATOM 827 C C . GLU A 1 105 ? 6.159 2.196 -15.879 1.00 92.69 105 GLU A C 1
ATOM 829 O O . GLU A 1 105 ? 7.206 2.588 -16.385 1.00 92.69 105 GLU A O 1
ATOM 834 N N . ASN A 1 106 ? 6.164 1.735 -14.622 1.00 93.81 106 ASN A N 1
ATOM 835 C CA . ASN A 1 106 ? 7.414 1.557 -13.886 1.00 93.81 106 ASN A CA 1
ATOM 836 C C . ASN A 1 106 ? 8.204 0.335 -14.361 1.00 93.81 106 ASN A C 1
ATOM 838 O O . ASN A 1 106 ? 9.399 0.282 -14.082 1.00 93.81 106 ASN A O 1
ATOM 842 N N . PHE A 1 107 ? 7.595 -0.581 -15.122 1.00 95.88 107 PHE A N 1
ATOM 843 C CA . PHE A 1 107 ? 8.322 -1.667 -15.780 1.00 95.88 107 PHE A CA 1
ATOM 844 C C . PHE A 1 107 ? 9.287 -1.172 -16.870 1.00 95.88 107 PHE A C 1
ATOM 846 O O . PHE A 1 107 ? 10.260 -1.861 -17.153 1.00 95.88 107 PHE A O 1
ATOM 853 N N . ASP A 1 108 ? 9.094 0.038 -17.410 1.00 95.56 108 ASP A N 1
ATOM 854 C CA . ASP A 1 108 ? 9.986 0.632 -18.423 1.00 95.56 108 ASP A CA 1
ATOM 855 C C . ASP A 1 108 ? 11.309 1.167 -17.834 1.00 95.56 108 ASP A C 1
ATOM 857 O O . ASP A 1 108 ? 12.170 1.692 -18.546 1.00 95.56 108 ASP A O 1
ATOM 861 N N . ARG A 1 109 ? 11.482 1.081 -16.510 1.00 94.38 109 ARG A N 1
ATOM 862 C CA . ARG A 1 109 ? 12.708 1.487 -15.808 1.00 94.38 109 ARG A CA 1
ATOM 863 C C . ARG A 1 109 ? 13.800 0.413 -15.939 1.00 94.38 109 ARG A C 1
ATOM 865 O O . ARG A 1 109 ? 13.506 -0.722 -16.308 1.00 94.38 109 ARG A O 1
ATOM 872 N N . PRO A 1 110 ? 15.071 0.722 -15.606 1.00 94.62 110 PRO A N 1
ATOM 873 C CA . PRO A 1 110 ? 16.139 -0.276 -15.635 1.00 94.62 110 PRO A CA 1
ATOM 874 C C . PRO A 1 110 ? 15.784 -1.528 -14.821 1.00 94.62 110 PRO A C 1
ATOM 876 O O . PRO A 1 110 ? 15.328 -1.418 -13.683 1.00 94.62 110 PRO A O 1
ATOM 879 N N . ALA A 1 111 ? 16.031 -2.715 -15.383 1.00 95.19 111 ALA A N 1
ATOM 880 C CA . ALA A 1 111 ? 15.608 -3.990 -14.794 1.00 95.19 111 ALA A CA 1
ATOM 881 C C . ALA A 1 111 ? 16.119 -4.204 -13.357 1.00 95.19 111 ALA A C 1
ATOM 883 O O . ALA A 1 111 ? 15.405 -4.745 -12.519 1.00 95.19 111 ALA A O 1
ATOM 884 N N . GLU A 1 112 ? 17.334 -3.744 -13.049 1.00 92.69 112 GLU A N 1
ATOM 885 C CA . GLU A 1 112 ? 17.886 -3.797 -11.691 1.00 92.69 112 GLU A CA 1
ATOM 886 C C . GLU A 1 112 ? 17.059 -2.967 -10.692 1.00 92.69 112 GLU A C 1
ATOM 888 O O . GLU A 1 112 ? 16.793 -3.432 -9.585 1.00 92.69 112 GLU A O 1
ATOM 893 N N . GLU A 1 113 ? 16.598 -1.775 -11.093 1.00 91.75 113 GLU A N 1
ATOM 894 C CA . GLU A 1 113 ? 15.730 -0.924 -10.266 1.00 91.75 113 GLU A CA 1
ATOM 895 C C . GLU A 1 113 ? 14.373 -1.599 -10.051 1.00 91.75 113 GLU A C 1
ATOM 897 O O . GLU A 1 113 ? 13.912 -1.710 -8.916 1.00 91.75 113 GLU A O 1
ATOM 902 N N . VAL A 1 114 ? 13.752 -2.090 -11.129 1.00 95.00 114 VAL A N 1
ATOM 903 C CA . VAL A 1 114 ? 12.457 -2.784 -11.065 1.00 95.00 114 VAL A CA 1
ATOM 904 C C . VAL A 1 114 ? 12.535 -3.978 -10.115 1.00 95.00 114 VAL A C 1
ATOM 906 O O . VAL A 1 114 ? 11.735 -4.079 -9.186 1.00 95.00 114 VAL A O 1
ATOM 909 N N . ASN A 1 115 ? 13.541 -4.837 -10.284 1.00 95.81 115 ASN A N 1
ATOM 910 C CA . ASN A 1 115 ? 13.730 -6.018 -9.446 1.00 95.81 115 ASN A CA 1
ATOM 911 C C . ASN A 1 115 ? 13.955 -5.655 -7.974 1.00 95.81 115 ASN A C 1
ATOM 913 O O . ASN A 1 115 ? 13.409 -6.315 -7.091 1.00 95.81 115 ASN A O 1
ATOM 917 N N . ALA A 1 116 ? 14.724 -4.600 -7.692 1.00 94.44 116 ALA A N 1
ATOM 918 C CA . ALA A 1 116 ? 14.951 -4.144 -6.325 1.00 94.44 116 ALA A CA 1
ATOM 919 C C . ALA A 1 116 ? 13.665 -3.623 -5.664 1.00 94.44 116 ALA A C 1
ATOM 921 O O . ALA A 1 116 ? 13.394 -3.958 -4.511 1.00 94.44 116 ALA A O 1
ATOM 922 N N . VAL A 1 117 ? 12.854 -2.846 -6.389 1.00 95.31 117 VAL A N 1
ATOM 923 C CA . VAL A 1 117 ? 11.580 -2.325 -5.874 1.00 95.31 117 VAL A CA 1
ATOM 924 C C . VAL A 1 117 ? 10.581 -3.454 -5.637 1.00 95.31 117 VAL A C 1
ATOM 926 O O . VAL A 1 117 ? 9.995 -3.517 -4.561 1.00 95.31 117 VAL A O 1
ATOM 929 N N . LEU A 1 118 ? 10.405 -4.373 -6.590 1.00 97.19 118 LEU A N 1
ATOM 930 C CA . LEU A 1 118 ? 9.471 -5.492 -6.430 1.00 97.19 118 LEU A CA 1
ATOM 931 C C . LEU A 1 118 ? 9.885 -6.422 -5.285 1.00 97.19 118 LEU A C 1
ATOM 933 O O . LEU A 1 118 ? 9.031 -6.855 -4.514 1.00 97.19 118 LEU A O 1
ATOM 937 N N . LYS A 1 119 ? 11.191 -6.655 -5.111 1.00 97.50 119 LYS A N 1
ATOM 938 C CA . LYS A 1 119 ? 11.712 -7.401 -3.963 1.00 97.50 119 LYS A CA 1
ATOM 939 C C . LYS A 1 119 ? 11.416 -6.696 -2.637 1.00 97.50 119 LYS A C 1
ATOM 941 O O . LYS A 1 119 ? 10.990 -7.352 -1.694 1.00 97.50 119 LYS A O 1
ATOM 946 N N . LEU A 1 120 ? 11.596 -5.376 -2.566 1.00 96.81 120 LEU A N 1
ATOM 947 C CA . LEU A 1 120 ? 11.234 -4.607 -1.374 1.00 96.81 120 LEU A CA 1
ATOM 948 C C . LEU A 1 120 ? 9.733 -4.729 -1.072 1.00 96.81 120 LEU A C 1
ATOM 950 O O . LEU A 1 120 ? 9.358 -4.954 0.073 1.00 96.81 120 LEU A O 1
ATOM 954 N N . VAL A 1 121 ? 8.869 -4.629 -2.086 1.00 97.25 121 VAL A N 1
ATOM 955 C CA . VAL A 1 121 ? 7.420 -4.797 -1.894 1.00 97.25 121 VAL A CA 1
ATOM 956 C C . VAL A 1 121 ? 7.081 -6.207 -1.402 1.00 97.25 121 VAL A C 1
ATOM 958 O O . VAL A 1 121 ? 6.221 -6.356 -0.537 1.00 97.25 121 VAL A O 1
ATOM 961 N N . GLU A 1 122 ? 7.777 -7.236 -1.888 1.00 98.44 122 GLU A N 1
ATOM 962 C CA . GLU A 1 122 ? 7.619 -8.608 -1.392 1.00 98.44 122 GLU A CA 1
ATOM 963 C C . GLU A 1 122 ? 8.008 -8.724 0.088 1.00 98.44 122 GLU A C 1
ATOM 965 O O . GLU A 1 122 ? 7.269 -9.304 0.887 1.00 98.44 122 GLU A O 1
ATOM 970 N N . GLU A 1 123 ? 9.151 -8.153 0.470 1.00 98.06 123 GLU A N 1
ATOM 971 C CA . GLU A 1 123 ? 9.630 -8.138 1.853 1.00 98.06 123 GLU A CA 1
ATOM 972 C C . GLU A 1 123 ? 8.635 -7.430 2.786 1.00 98.06 123 GLU A C 1
ATOM 974 O O . GLU A 1 123 ? 8.293 -7.974 3.843 1.00 98.06 123 GLU A O 1
ATOM 979 N N . GLU A 1 124 ? 8.109 -6.275 2.372 1.00 97.38 124 GLU A N 1
ATOM 980 C CA . GLU A 1 124 ? 7.105 -5.527 3.132 1.00 97.38 124 GLU A CA 1
ATOM 981 C C . GLU A 1 124 ? 5.763 -6.272 3.201 1.00 97.38 124 GLU A C 1
ATOM 983 O O . GLU A 1 124 ? 5.184 -6.358 4.279 1.00 97.38 124 GLU A O 1
ATOM 988 N N . ALA A 1 125 ? 5.295 -6.916 2.126 1.00 97.94 125 ALA A N 1
ATOM 989 C CA . ALA A 1 125 ? 4.080 -7.739 2.164 1.00 97.94 125 ALA A CA 1
ATOM 990 C C . ALA A 1 125 ? 4.213 -8.913 3.156 1.00 97.94 125 ALA A C 1
ATOM 992 O O . ALA A 1 125 ? 3.328 -9.157 3.980 1.00 9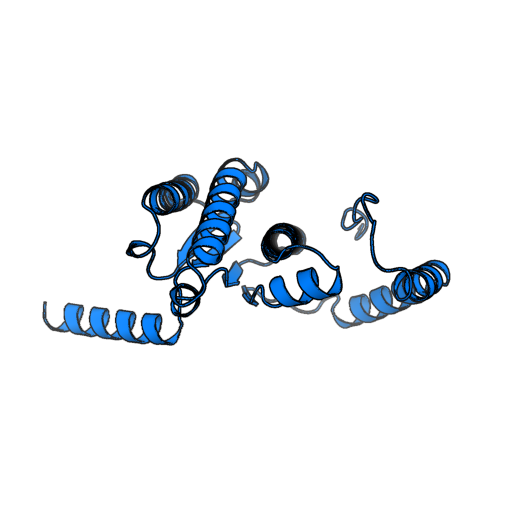7.94 125 ALA A O 1
ATOM 993 N N . ARG A 1 126 ? 5.359 -9.611 3.148 1.00 98.31 126 ARG A N 1
ATOM 994 C CA . ARG A 1 126 ? 5.651 -10.708 4.093 1.00 98.31 126 ARG A CA 1
ATOM 995 C C . ARG A 1 126 ? 5.813 -10.222 5.532 1.00 98.31 126 ARG A C 1
ATOM 997 O O . ARG A 1 126 ? 5.553 -10.971 6.477 1.00 98.31 126 ARG A O 1
ATOM 1004 N N . LYS A 1 127 ? 6.326 -9.010 5.733 1.00 97.38 127 LYS A N 1
ATOM 1005 C CA . LYS A 1 127 ? 6.423 -8.3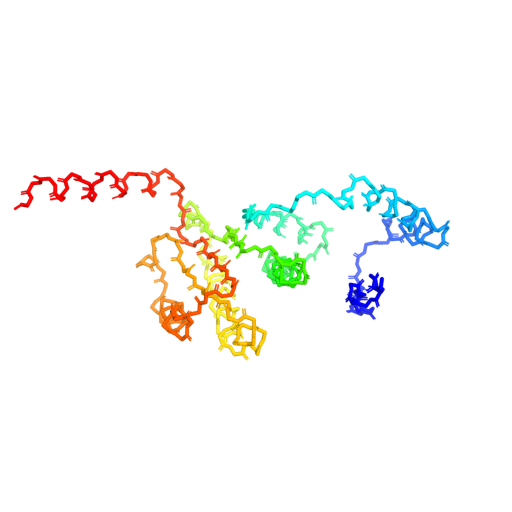70 7.051 1.00 97.38 127 LYS A CA 1
ATOM 1006 C C . LYS A 1 127 ? 5.036 -7.986 7.559 1.00 97.38 127 LYS A C 1
ATOM 1008 O O . LYS A 1 127 ? 4.705 -8.338 8.687 1.00 97.38 127 LYS A O 1
ATOM 1013 N N . LEU A 1 128 ? 4.220 -7.377 6.706 1.00 96.19 128 LEU A N 1
ATOM 1014 C CA . LEU A 1 128 ? 2.860 -6.952 7.007 1.00 96.19 128 LEU A CA 1
ATOM 1015 C C . LEU A 1 128 ? 1.963 -8.134 7.399 1.00 96.19 128 LEU A C 1
ATOM 1017 O O . LEU A 1 128 ? 1.249 -8.057 8.392 1.00 96.19 128 LEU A O 1
ATOM 1021 N N . GLY A 1 129 ? 2.074 -9.274 6.710 1.00 95.94 129 GLY A N 1
ATOM 1022 C CA . GLY A 1 129 ? 1.343 -10.499 7.070 1.00 95.94 129 GLY A CA 1
ATOM 1023 C C . GLY A 1 129 ? 1.737 -11.132 8.408 1.00 95.94 129 GLY A C 1
ATOM 1024 O O . GLY A 1 129 ? 1.055 -12.033 8.881 1.00 95.94 129 GLY A O 1
ATOM 1025 N N . ARG A 1 130 ? 2.834 -10.683 9.030 1.00 96.44 130 ARG A N 1
ATOM 1026 C CA . ARG A 1 130 ? 3.256 -11.097 10.381 1.00 96.44 130 ARG A CA 1
ATOM 1027 C C . ARG A 1 130 ? 3.014 -10.008 11.425 1.00 96.44 130 ARG A C 1
ATOM 1029 O O . ARG A 1 130 ? 3.364 -10.189 12.591 1.00 96.44 130 ARG A O 1
ATOM 1036 N N . ASP A 1 131 ? 2.462 -8.872 11.017 1.00 96.00 131 ASP A N 1
ATOM 1037 C CA . ASP A 1 131 ? 2.234 -7.739 11.893 1.00 96.00 131 ASP A CA 1
ATOM 1038 C C . ASP A 1 131 ? 0.980 -7.960 12.746 1.00 96.00 131 ASP A C 1
ATOM 1040 O O . ASP A 1 131 ? -0.150 -8.029 12.261 1.00 96.00 131 ASP A O 1
ATOM 1044 N N . ASN A 1 132 ? 1.167 -8.013 14.064 1.00 95.50 132 ASN A N 1
ATOM 1045 C CA . ASN A 1 132 ? 0.071 -8.192 15.010 1.00 95.50 132 ASN A CA 1
ATOM 1046 C C . ASN A 1 132 ? -0.977 -7.061 14.936 1.00 95.50 132 ASN A C 1
ATOM 1048 O O . ASN A 1 132 ? -2.143 -7.271 15.287 1.00 95.50 132 ASN A O 1
ATOM 1052 N N . ARG A 1 133 ? -0.602 -5.864 14.464 1.00 94.75 133 ARG A N 1
ATOM 1053 C CA . ARG A 1 133 ? -1.534 -4.741 14.274 1.00 94.75 133 ARG A CA 1
ATOM 1054 C C . ARG A 1 133 ? -2.621 -5.088 13.259 1.00 94.75 133 ARG A C 1
ATOM 1056 O O . ARG A 1 133 ? -3.786 -4.814 13.536 1.00 94.75 133 ARG A O 1
ATOM 1063 N N . LEU A 1 134 ? -2.282 -5.771 12.158 1.00 95.81 134 LEU A N 1
ATOM 1064 C CA . LEU A 1 134 ? -3.265 -6.208 11.156 1.00 95.81 134 LEU A CA 1
ATOM 1065 C C . LEU A 1 134 ? -4.345 -7.089 11.783 1.00 95.81 134 LEU A C 1
ATOM 1067 O O . LEU A 1 134 ? -5.539 -6.882 11.572 1.00 95.81 134 LEU A O 1
ATOM 1071 N N . HIS A 1 135 ? -3.925 -8.067 12.580 1.00 96.12 135 HIS A N 1
ATOM 1072 C CA . HIS A 1 135 ? -4.827 -9.064 13.150 1.00 96.12 135 HIS A CA 1
ATOM 1073 C C . HIS A 1 135 ? -5.665 -8.519 14.310 1.00 96.12 135 HIS A C 1
ATOM 1075 O O . HIS A 1 135 ? -6.833 -8.893 14.459 1.00 96.12 135 HIS A O 1
ATOM 1081 N N . THR A 1 136 ? -5.082 -7.634 15.125 1.00 97.06 136 THR A N 1
ATOM 1082 C CA . THR A 1 136 ? -5.768 -7.006 16.266 1.00 97.06 136 THR A CA 1
ATOM 1083 C C . THR A 1 136 ? -6.761 -5.940 15.818 1.00 97.06 136 THR A C 1
ATOM 1085 O O . THR A 1 136 ? -7.880 -5.919 16.322 1.00 97.06 136 THR A O 1
ATOM 1088 N N . GLN A 1 137 ? -6.398 -5.112 14.834 1.00 97.44 137 GLN A N 1
ATOM 1089 C CA . GLN A 1 137 ? -7.273 -4.083 14.262 1.00 97.44 137 GLN A CA 1
ATOM 1090 C C . GLN A 1 137 ? -8.175 -4.617 13.137 1.00 97.44 137 GLN A C 1
ATOM 1092 O O . GLN A 1 137 ? -8.970 -3.865 12.580 1.00 97.44 137 GLN A O 1
ATOM 1097 N N . LYS A 1 138 ? -8.077 -5.911 12.796 1.00 98.19 138 LYS A N 1
ATOM 1098 C CA . LYS A 1 138 ? -8.841 -6.549 11.710 1.00 98.19 138 LYS A CA 1
ATOM 1099 C C . LYS A 1 138 ? -8.720 -5.753 10.407 1.00 98.19 138 LYS A C 1
ATOM 1101 O O . LYS A 1 138 ? -9.720 -5.334 9.825 1.00 98.19 138 LYS A O 1
ATOM 1106 N N . VAL A 1 139 ? -7.490 -5.542 9.954 1.00 98.62 139 VAL A N 1
ATOM 1107 C CA . VAL A 1 139 ? -7.189 -4.848 8.699 1.00 98.62 139 VAL A CA 1
ATOM 1108 C C . VAL A 1 139 ? -7.196 -5.845 7.543 1.00 98.62 139 VAL A C 1
ATOM 1110 O O . VAL A 1 139 ? -6.324 -6.707 7.459 1.00 98.62 139 VAL A O 1
ATOM 1113 N N . ARG A 1 140 ? -8.163 -5.721 6.641 1.00 98.69 140 ARG A N 1
ATOM 1114 C CA . ARG A 1 140 ? -8.209 -6.495 5.403 1.00 98.69 140 ARG A CA 1
ATOM 1115 C C . ARG A 1 140 ? -7.288 -5.879 4.367 1.00 98.69 140 ARG A C 1
ATOM 1117 O O . ARG A 1 140 ? -7.417 -4.691 4.068 1.00 98.69 140 ARG A O 1
ATOM 1124 N N . VAL A 1 141 ? -6.398 -6.684 3.802 1.00 98.62 141 VAL A N 1
ATOM 1125 C CA . VAL A 1 141 ? -5.482 -6.244 2.750 1.00 98.62 141 VAL A CA 1
ATOM 1126 C C . VAL A 1 141 ? -5.969 -6.729 1.393 1.00 98.62 141 VAL A C 1
ATOM 1128 O O . VAL A 1 141 ? -6.500 -7.832 1.278 1.00 98.62 141 VAL A O 1
ATOM 1131 N N . LYS A 1 142 ? -5.797 -5.897 0.365 1.00 98.38 142 LYS A N 1
ATOM 1132 C CA . LYS A 1 142 ? -6.047 -6.266 -1.029 1.00 98.38 142 LYS A CA 1
ATOM 1133 C C . LYS A 1 142 ? -5.009 -5.653 -1.960 1.00 98.38 142 LYS A C 1
ATOM 1135 O O . LYS A 1 142 ? -4.791 -4.444 -1.918 1.00 98.38 142 LYS A O 1
ATOM 1140 N N . ALA A 1 143 ? -4.397 -6.451 -2.823 1.00 98.00 143 ALA A N 1
ATOM 1141 C CA . ALA A 1 143 ? -3.608 -5.971 -3.942 1.00 98.00 143 ALA A CA 1
ATOM 1142 C C . ALA A 1 143 ? -4.540 -5.603 -5.106 1.00 98.00 143 ALA A C 1
ATOM 1144 O O . ALA A 1 143 ? -5.433 -6.356 -5.494 1.00 98.00 143 ALA A O 1
ATOM 1145 N N . LEU A 1 144 ? -4.350 -4.407 -5.655 1.00 96.56 144 LEU A N 1
ATOM 1146 C CA . LEU A 1 144 ? -5.102 -3.895 -6.797 1.00 96.56 144 LEU A CA 1
ATOM 1147 C C . LEU A 1 144 ? -4.146 -3.684 -7.968 1.00 96.56 144 LEU A C 1
ATOM 1149 O O . LEU A 1 144 ? -3.102 -3.057 -7.803 1.00 96.56 144 LEU A O 1
ATOM 1153 N N . GLY A 1 145 ? -4.521 -4.148 -9.156 1.00 94.88 145 GLY A N 1
ATOM 1154 C CA . GLY A 1 145 ? -3.730 -4.001 -10.378 1.00 94.88 145 GLY A CA 1
ATOM 1155 C C . GLY A 1 145 ? -3.500 -5.330 -11.087 1.00 94.88 145 GLY A C 1
ATOM 1156 O O . GLY A 1 145 ? -4.208 -6.306 -10.843 1.00 94.88 145 GLY A O 1
ATOM 1157 N N . ARG A 1 146 ? -2.526 -5.348 -11.998 1.00 94.38 146 ARG A N 1
ATOM 1158 C CA . ARG A 1 146 ? -2.179 -6.522 -12.809 1.00 94.38 146 ARG A CA 1
ATOM 1159 C C . ARG A 1 146 ? -1.144 -7.373 -12.094 1.00 94.38 146 ARG A C 1
ATOM 1161 O O . ARG A 1 146 ? 0.041 -7.353 -12.424 1.00 94.38 146 ARG A O 1
ATOM 1168 N N . THR A 1 147 ? -1.593 -8.052 -11.043 1.00 94.81 147 THR A N 1
ATOM 1169 C CA . THR A 1 147 ? -0.727 -8.877 -10.193 1.00 94.81 147 THR A CA 1
ATOM 1170 C C . THR A 1 147 ? -0.089 -10.036 -10.958 1.00 94.81 147 THR A C 1
ATOM 1172 O O . THR A 1 147 ? 1.006 -10.454 -10.604 1.00 94.81 147 THR A O 1
ATOM 1175 N N . ASP A 1 148 ? -0.698 -10.477 -12.058 1.00 95.06 148 ASP A N 1
ATOM 1176 C CA . ASP A 1 148 ? -0.169 -11.469 -12.997 1.00 95.06 148 ASP A CA 1
ATOM 1177 C C . ASP A 1 148 ? 1.152 -11.049 -13.669 1.00 95.06 148 ASP A C 1
ATOM 1179 O O . ASP A 1 148 ? 1.926 -11.907 -14.087 1.00 95.06 148 ASP A O 1
ATOM 1183 N N . LEU A 1 149 ? 1.448 -9.744 -13.728 1.00 95.62 149 LEU A N 1
ATOM 1184 C CA . LEU A 1 149 ? 2.709 -9.217 -14.266 1.00 95.62 149 LEU A CA 1
ATOM 1185 C C . LEU A 1 149 ? 3.869 -9.255 -13.258 1.00 95.62 149 LEU A C 1
ATOM 1187 O O . LEU A 1 149 ? 5.000 -8.909 -13.603 1.00 95.62 149 LEU A O 1
ATOM 1191 N N . LEU A 1 150 ? 3.602 -9.604 -11.999 1.00 97.88 150 LEU A N 1
ATOM 1192 C CA . LEU A 1 150 ? 4.600 -9.605 -10.933 1.00 97.88 150 LEU A CA 1
ATOM 1193 C C . LEU A 1 150 ? 5.382 -10.929 -10.905 1.00 97.88 150 LEU A C 1
ATOM 1195 O O . LEU A 1 150 ? 4.885 -11.948 -11.379 1.00 97.88 150 LEU A O 1
ATOM 1199 N N . PRO A 1 151 ? 6.581 -10.972 -10.303 1.00 98.06 151 PRO A N 1
ATOM 1200 C CA . PRO A 1 151 ? 7.258 -12.231 -10.005 1.00 98.06 151 PRO A CA 1
ATOM 1201 C C . PRO A 1 151 ? 6.377 -13.165 -9.165 1.00 98.06 151 PRO A C 1
ATOM 1203 O O . PRO A 1 151 ? 5.717 -12.711 -8.231 1.00 98.06 151 PRO A O 1
ATOM 1206 N N . GLU A 1 152 ? 6.409 -14.467 -9.458 1.00 98.31 152 GLU A N 1
ATOM 1207 C CA . GLU A 1 152 ? 5.585 -15.491 -8.789 1.00 98.31 152 GLU A CA 1
ATOM 1208 C C . GLU A 1 152 ? 5.724 -15.448 -7.256 1.00 98.31 152 GLU A C 1
ATOM 1210 O O . GLU A 1 152 ? 4.728 -15.465 -6.539 1.00 98.31 152 GLU A O 1
ATOM 1215 N N . SER A 1 153 ? 6.943 -15.244 -6.742 1.00 98.31 153 SER A N 1
ATOM 1216 C CA . SER A 1 153 ? 7.199 -15.124 -5.299 1.00 98.31 153 SER A CA 1
ATOM 1217 C C . SER A 1 153 ? 6.438 -13.972 -4.635 1.00 98.31 153 SER A C 1
ATOM 1219 O O . SER A 1 153 ? 5.977 -14.101 -3.496 1.00 98.31 153 SER A O 1
ATOM 1221 N N . LEU A 1 154 ? 6.298 -12.848 -5.342 1.00 98.56 154 LEU A N 1
ATOM 1222 C CA . LEU A 1 154 ? 5.547 -11.685 -4.889 1.00 98.56 154 LEU A CA 1
ATOM 1223 C C . LEU A 1 154 ? 4.039 -11.916 -5.027 1.00 98.56 154 LEU A C 1
ATOM 1225 O O . LEU A 1 154 ? 3.295 -11.544 -4.120 1.00 98.56 154 LEU A O 1
ATOM 1229 N N . GLN A 1 155 ? 3.590 -12.563 -6.106 1.00 98.62 155 GLN A N 1
ATOM 1230 C CA . GLN A 1 155 ? 2.187 -12.962 -6.256 1.00 98.62 155 GLN A CA 1
ATOM 1231 C C . GLN A 1 155 ? 1.739 -13.845 -5.086 1.00 98.62 155 GLN A C 1
ATOM 1233 O O . GLN A 1 155 ? 0.721 -13.559 -4.458 1.00 98.62 155 GLN A O 1
ATOM 1238 N N . ASP A 1 156 ? 2.539 -14.849 -4.728 1.00 98.56 156 ASP A N 1
ATOM 1239 C CA . ASP A 1 156 ? 2.265 -15.743 -3.602 1.00 98.56 156 ASP A CA 1
ATOM 1240 C C . ASP A 1 156 ? 2.230 -15.002 -2.263 1.00 98.56 156 ASP A C 1
ATOM 1242 O O . ASP A 1 156 ? 1.363 -15.258 -1.425 1.00 98.56 156 ASP A O 1
ATOM 1246 N N . ALA A 1 157 ? 3.163 -14.068 -2.048 1.00 98.62 157 ALA A N 1
ATOM 1247 C CA . ALA A 1 157 ? 3.205 -13.266 -0.830 1.00 98.62 157 ALA A CA 1
ATOM 1248 C C . ALA A 1 157 ? 1.952 -12.390 -0.677 1.00 98.62 157 ALA A C 1
ATOM 1250 O O . ALA A 1 157 ? 1.368 -12.344 0.407 1.00 98.62 157 ALA A O 1
ATOM 1251 N N . LEU A 1 158 ? 1.528 -11.726 -1.758 1.00 98.56 158 LEU A N 1
ATOM 1252 C CA . LEU A 1 158 ? 0.323 -10.898 -1.775 1.00 98.56 158 LEU A CA 1
ATOM 1253 C C . LEU A 1 158 ? -0.933 -11.749 -1.599 1.00 98.56 158 LEU A C 1
ATOM 1255 O O . LEU A 1 158 ? -1.751 -11.442 -0.739 1.00 98.56 158 LEU A O 1
ATOM 1259 N N . LYS A 1 159 ? -1.054 -12.854 -2.340 1.00 98.50 159 LYS A N 1
ATOM 1260 C CA . LYS A 1 159 ? -2.199 -13.763 -2.240 1.00 98.50 159 LYS A CA 1
ATOM 1261 C C . LYS A 1 159 ? -2.352 -14.318 -0.829 1.00 98.50 159 LYS A C 1
ATOM 1263 O O . LYS A 1 159 ? -3.436 -14.257 -0.263 1.00 98.50 159 LYS A O 1
ATOM 1268 N N . LYS A 1 160 ? -1.257 -14.789 -0.225 1.00 98.38 160 LYS A N 1
ATOM 1269 C CA . LYS A 1 160 ? -1.278 -15.264 1.160 1.00 98.38 160 LYS A CA 1
ATOM 1270 C C . LYS A 1 160 ? -1.767 -14.180 2.126 1.00 98.38 160 LYS A C 1
ATOM 1272 O O . LYS A 1 160 ? -2.561 -14.471 3.014 1.00 98.38 160 LYS A O 1
ATOM 1277 N N . LEU A 1 161 ? -1.296 -12.947 1.959 1.00 98.31 161 LEU A N 1
ATOM 1278 C CA . LEU A 1 161 ? -1.705 -11.817 2.789 1.00 98.31 161 LEU A CA 1
ATOM 1279 C C . LEU A 1 161 ? -3.197 -11.473 2.619 1.00 98.31 161 LEU A C 1
ATOM 1281 O O . LEU A 1 161 ? -3.878 -11.184 3.605 1.00 98.31 161 LEU A O 1
ATOM 1285 N N . GLU A 1 162 ? -3.714 -11.515 1.391 1.00 98.56 162 GLU A N 1
ATOM 1286 C CA . GLU A 1 162 ? -5.146 -11.343 1.121 1.00 98.56 162 GLU A CA 1
ATOM 1287 C C . GLU A 1 162 ? -5.979 -12.448 1.771 1.00 98.56 162 GLU A C 1
ATOM 1289 O O . GLU A 1 162 ? -6.952 -12.151 2.465 1.00 98.56 162 GLU A O 1
ATOM 1294 N N . ASP A 1 163 ? -5.574 -13.707 1.602 1.00 98.44 163 ASP A N 1
ATOM 1295 C CA . ASP A 1 163 ? -6.275 -14.870 2.146 1.00 98.44 163 ASP A CA 1
ATOM 1296 C C . ASP A 1 163 ? -6.316 -14.819 3.682 1.00 98.44 163 ASP A C 1
ATOM 1298 O O . ASP A 1 163 ? -7.392 -14.925 4.279 1.00 98.44 163 ASP A O 1
ATOM 1302 N N . ASP A 1 164 ? -5.169 -14.557 4.326 1.00 98.25 164 ASP A N 1
ATOM 1303 C CA . ASP A 1 164 ? -5.024 -14.482 5.788 1.00 98.25 164 ASP A CA 1
ATOM 1304 C C . ASP A 1 164 ? -5.876 -13.351 6.415 1.00 98.25 164 ASP A C 1
ATOM 1306 O O . ASP A 1 164 ? -6.190 -13.387 7.611 1.00 98.25 164 ASP A O 1
ATOM 1310 N N . THR A 1 165 ? -6.257 -12.340 5.624 1.00 98.50 165 THR A N 1
ATOM 1311 C CA . THR A 1 165 ? -6.987 -11.142 6.081 1.00 98.50 165 THR A CA 1
ATOM 1312 C C . THR A 1 165 ? -8.377 -10.987 5.450 1.00 98.50 165 THR A C 1
ATOM 1314 O O . THR A 1 165 ? -9.073 -10.006 5.713 1.00 98.50 165 THR A O 1
ATOM 1317 N N . SER A 1 166 ? -8.813 -11.958 4.648 1.00 98.25 166 SER A N 1
ATOM 1318 C CA . SER A 1 166 ? -10.028 -11.910 3.819 1.00 98.25 166 SER A CA 1
ATOM 1319 C C . SER A 1 166 ? -11.316 -11.635 4.606 1.00 98.25 166 SER A C 1
ATOM 1321 O O . SER A 1 166 ? -12.155 -10.843 4.168 1.00 98.25 166 SER A O 1
ATOM 1323 N N . GLU A 1 167 ? -11.426 -12.217 5.800 1.00 98.12 167 GLU A N 1
ATOM 1324 C CA . GLU A 1 167 ? -12.577 -12.090 6.705 1.00 98.12 167 GLU A CA 1
ATOM 1325 C C . GLU A 1 167 ? -12.515 -10.847 7.609 1.00 98.12 167 GLU A C 1
ATOM 1327 O O . GLU A 1 167 ? -13.376 -10.631 8.465 1.00 98.12 167 GLU A O 1
ATOM 1332 N N . TYR A 1 168 ? -11.474 -10.023 7.483 1.00 98.50 168 TYR A N 1
ATOM 1333 C CA . TYR A 1 168 ? -11.313 -8.851 8.334 1.00 98.50 168 TYR A CA 1
ATOM 1334 C C . TYR A 1 168 ? -12.186 -7.687 7.842 1.00 98.50 168 TYR A C 1
ATOM 1336 O O . TYR A 1 168 ? -12.385 -7.472 6.647 1.00 98.50 168 TYR A O 1
ATOM 1344 N N . THR A 1 169 ? -12.744 -6.926 8.785 1.00 97.62 169 THR A N 1
ATOM 1345 C CA . THR A 1 169 ? -13.737 -5.869 8.504 1.00 97.62 169 THR A CA 1
ATOM 1346 C C . THR A 1 169 ? -13.480 -4.569 9.273 1.00 97.62 169 THR A C 1
ATOM 1348 O O . THR A 1 169 ? -14.246 -3.607 9.155 1.00 97.62 169 THR A O 1
ATOM 1351 N N . GLY A 1 170 ? -12.405 -4.519 10.067 1.00 97.56 170 GLY A N 1
ATOM 1352 C CA . GLY A 1 170 ? -12.041 -3.387 10.918 1.00 97.56 170 GLY A CA 1
ATOM 1353 C C . GLY A 1 170 ? -11.499 -2.209 10.117 1.00 97.56 170 GLY A C 1
ATOM 1354 O O . GLY A 1 170 ? -12.069 -1.125 10.185 1.00 97.56 170 GLY A O 1
ATOM 1355 N N . HIS A 1 171 ? -10.485 -2.437 9.286 1.00 98.38 171 HIS A N 1
ATOM 1356 C CA . HIS A 1 171 ? -9.942 -1.447 8.348 1.00 98.38 171 HIS A CA 1
ATOM 1357 C C . HIS A 1 171 ? -9.632 -2.100 7.003 1.00 98.38 171 HIS A C 1
ATOM 1359 O O . HIS A 1 171 ? -9.588 -3.325 6.901 1.00 98.38 171 HIS A O 1
ATOM 1365 N N . PHE A 1 172 ? -9.387 -1.286 5.981 1.00 98.62 172 PHE A N 1
ATOM 1366 C CA . PHE A 1 172 ? -9.040 -1.753 4.643 1.00 98.62 172 PHE A CA 1
ATOM 1367 C C . PHE A 1 172 ? -7.740 -1.107 4.174 1.00 98.62 172 PHE A C 1
ATOM 1369 O O . PHE A 1 172 ? -7.613 0.117 4.171 1.00 98.62 172 PHE A O 1
ATOM 1376 N N . LEU A 1 173 ? -6.785 -1.930 3.756 1.00 98.69 173 LEU A N 1
ATOM 1377 C CA . LEU A 1 173 ? -5.548 -1.492 3.129 1.00 98.69 173 LEU A CA 1
ATOM 1378 C C . LEU A 1 173 ? -5.495 -2.028 1.701 1.00 98.69 173 LEU A C 1
ATOM 1380 O O . LEU A 1 173 ? -5.347 -3.226 1.477 1.00 98.69 173 LEU A O 1
ATOM 1384 N N .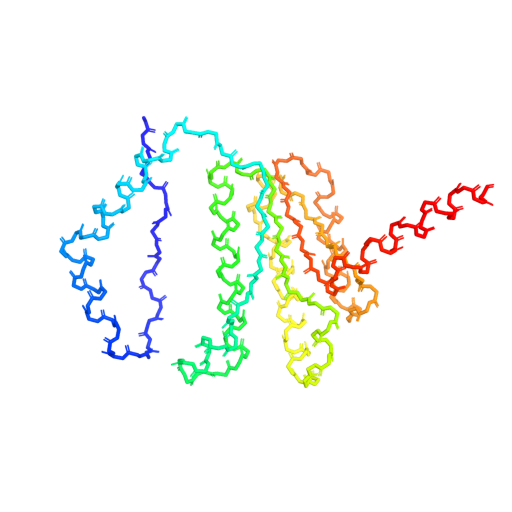 ASN A 1 174 ? -5.573 -1.124 0.733 1.00 98.56 174 ASN A N 1
ATOM 1385 C CA . ASN A 1 174 ? -5.404 -1.462 -0.669 1.00 98.56 174 ASN A CA 1
ATOM 1386 C C . ASN A 1 174 ? -3.980 -1.124 -1.119 1.00 98.56 174 ASN A C 1
ATOM 1388 O O . ASN A 1 174 ? -3.526 0.012 -0.973 1.00 98.56 174 ASN A O 1
ATOM 1392 N N . ILE A 1 175 ? -3.291 -2.095 -1.702 1.00 98.12 175 ILE A N 1
ATOM 1393 C CA . ILE A 1 175 ? -1.950 -1.947 -2.262 1.00 98.12 175 ILE A CA 1
ATOM 1394 C C . ILE A 1 175 ? -2.099 -1.922 -3.782 1.00 98.12 175 ILE A C 1
ATOM 1396 O O . ILE A 1 175 ? -2.255 -2.961 -4.414 1.00 98.12 175 ILE A O 1
ATOM 1400 N N . ALA A 1 176 ? -2.081 -0.733 -4.379 1.00 97.56 176 ALA A N 1
ATOM 1401 C CA . ALA A 1 176 ? -2.111 -0.592 -5.828 1.00 97.56 176 ALA A CA 1
ATOM 1402 C C . ALA A 1 176 ? -0.703 -0.850 -6.394 1.00 97.56 176 ALA A C 1
ATOM 1404 O O . ALA A 1 176 ? 0.230 -0.078 -6.139 1.00 97.56 176 ALA A O 1
ATOM 1405 N N . ILE A 1 177 ? -0.544 -1.959 -7.116 1.00 97.31 177 ILE A N 1
ATOM 1406 C CA . ILE A 1 177 ? 0.730 -2.497 -7.608 1.00 97.31 177 ILE A CA 1
ATOM 1407 C C . ILE A 1 177 ? 0.561 -3.061 -9.021 1.00 97.31 177 ILE A C 1
ATOM 1409 O O . ILE A 1 177 ? -0.448 -3.693 -9.323 1.00 97.31 177 ILE A O 1
ATOM 1413 N N . ALA A 1 178 ? 1.528 -2.795 -9.907 1.00 96.25 178 ALA A N 1
ATOM 1414 C CA . ALA A 1 178 ? 1.347 -2.977 -11.351 1.00 96.25 178 ALA A CA 1
ATOM 1415 C C . ALA A 1 178 ? 0.002 -2.371 -11.807 1.00 96.25 178 ALA A C 1
ATOM 1417 O O . ALA A 1 178 ? -0.782 -2.977 -12.540 1.00 96.25 178 ALA A O 1
ATOM 1418 N N . TYR A 1 179 ? -0.292 -1.177 -11.288 1.00 95.69 179 TYR A N 1
ATOM 1419 C CA . TYR A 1 179 ? -1.611 -0.566 -11.355 1.00 95.69 179 TYR A CA 1
ATOM 1420 C C . TYR A 1 179 ? -1.593 0.696 -12.208 1.00 95.69 179 TYR A C 1
ATOM 1422 O O . TYR A 1 179 ? -0.719 1.546 -12.054 1.00 95.69 179 TYR A O 1
ATOM 1430 N N . THR A 1 180 ? -2.612 0.873 -13.047 1.00 93.88 180 THR A N 1
ATOM 1431 C CA . THR A 1 180 ? -2.944 2.168 -13.648 1.00 93.88 180 THR A CA 1
ATOM 1432 C C . THR A 1 180 ? -4.454 2.342 -13.685 1.00 93.88 180 THR A C 1
ATOM 1434 O O . THR A 1 180 ? -5.180 1.444 -14.110 1.00 93.88 180 THR A O 1
ATOM 1437 N N . GLY A 1 181 ? -4.943 3.523 -13.291 1.00 89.62 181 GLY A N 1
ATOM 1438 C CA . GLY A 1 181 ? -6.389 3.774 -13.241 1.00 89.62 181 GLY A CA 1
ATOM 1439 C C . GLY A 1 181 ? -7.063 3.648 -14.609 1.00 89.62 181 GLY A C 1
ATOM 1440 O O . GLY A 1 181 ? -8.199 3.200 -14.714 1.00 89.62 181 GLY A O 1
ATOM 1441 N N . ARG A 1 182 ? -6.340 3.970 -15.691 1.00 91.25 182 ARG A N 1
ATOM 1442 C CA . ARG A 1 182 ? -6.862 3.814 -17.053 1.00 91.25 182 ARG A CA 1
ATOM 1443 C C . ARG A 1 182 ? -7.025 2.341 -17.435 1.00 91.25 182 ARG A C 1
ATOM 1445 O O . ARG A 1 182 ? -8.043 1.998 -18.027 1.00 91.25 182 ARG A O 1
ATOM 1452 N N . ALA A 1 183 ? -6.057 1.484 -17.097 1.00 88.88 183 ALA A N 1
ATOM 1453 C CA . ALA A 1 183 ? -6.183 0.050 -17.341 1.00 88.88 183 ALA A CA 1
ATOM 1454 C C . ALA A 1 183 ? -7.312 -0.556 -16.502 1.00 88.88 183 ALA A C 1
ATOM 1456 O O . ALA A 1 183 ? -8.097 -1.324 -17.043 1.00 88.88 183 ALA A O 1
ATOM 1457 N N . GLU A 1 184 ? -7.464 -0.146 -15.238 1.00 90.50 184 GLU A N 1
ATOM 1458 C CA . GLU A 1 184 ? -8.549 -0.636 -14.378 1.00 90.50 184 GLU A CA 1
ATOM 1459 C C . GLU A 1 184 ? -9.940 -0.311 -14.948 1.00 90.50 184 GLU A C 1
ATOM 1461 O O . GLU A 1 184 ? -10.795 -1.192 -15.008 1.00 90.50 184 GLU A O 1
ATOM 1466 N N . ILE A 1 185 ? -10.160 0.912 -15.446 1.00 93.75 185 ILE A N 1
ATOM 1467 C CA . ILE A 1 185 ? -11.431 1.291 -16.092 1.00 93.75 185 ILE A CA 1
ATOM 1468 C C . ILE A 1 185 ? -11.691 0.444 -17.346 1.00 93.75 185 ILE A C 1
ATOM 1470 O O . ILE A 1 185 ? -12.817 -0.008 -17.574 1.00 93.75 185 ILE A O 1
ATOM 1474 N N . VAL A 1 186 ? -10.662 0.216 -18.167 1.00 93.12 186 VAL A N 1
ATOM 1475 C CA . VAL A 1 186 ? -10.775 -0.620 -19.373 1.00 93.12 186 VAL A CA 1
ATOM 1476 C C . VAL A 1 186 ? -11.108 -2.063 -19.002 1.00 93.12 186 VAL A C 1
ATOM 1478 O O . VAL A 1 186 ? -12.010 -2.651 -19.596 1.00 93.12 186 VAL A O 1
ATOM 1481 N N . ASP A 1 187 ? -10.417 -2.625 -18.014 1.00 89.44 187 ASP A N 1
ATOM 1482 C CA . ASP A 1 187 ? -10.603 -4.009 -17.584 1.00 89.44 187 ASP A CA 1
ATOM 1483 C C . ASP A 1 187 ? -11.984 -4.202 -16.924 1.00 89.44 187 ASP A C 1
ATOM 1485 O O . ASP A 1 187 ? -12.648 -5.207 -17.174 1.00 89.44 187 ASP A O 1
ATOM 1489 N N . ALA A 1 188 ? -12.483 -3.212 -16.174 1.00 92.75 188 ALA A N 1
ATOM 1490 C CA . ALA A 1 188 ? -13.852 -3.208 -15.654 1.00 92.75 188 ALA A CA 1
ATOM 1491 C C . ALA A 1 188 ? -14.902 -3.145 -16.776 1.00 92.75 188 ALA A C 1
ATOM 1493 O O . ALA A 1 188 ? -15.877 -3.893 -16.753 1.00 92.75 188 ALA A O 1
ATOM 1494 N N . THR A 1 189 ? -14.684 -2.298 -17.786 1.00 95.38 189 THR A N 1
ATOM 1495 C CA . THR A 1 189 ? -15.595 -2.179 -18.937 1.00 95.38 189 THR A CA 1
ATOM 1496 C C . THR A 1 189 ? -15.671 -3.490 -19.719 1.00 95.38 189 THR A C 1
ATOM 1498 O O . THR A 1 189 ? -16.763 -3.915 -20.082 1.00 95.38 189 THR A O 1
ATOM 1501 N N . LYS A 1 190 ? -14.534 -4.162 -19.944 1.00 93.25 190 LYS A N 1
ATOM 1502 C CA . LYS A 1 190 ? -14.497 -5.480 -20.597 1.00 93.25 190 LYS A CA 1
ATOM 1503 C C . LYS A 1 190 ? -15.293 -6.525 -19.823 1.00 93.25 190 LYS A C 1
ATOM 1505 O O . LYS A 1 190 ? -16.110 -7.197 -20.429 1.00 93.25 190 LYS A O 1
ATOM 1510 N N . LYS A 1 191 ? -15.128 -6.594 -18.497 1.00 92.88 191 LYS A N 1
ATOM 1511 C CA . LYS A 1 191 ? -15.897 -7.522 -17.650 1.00 92.88 191 LYS A CA 1
ATOM 1512 C C . LYS A 1 191 ? -17.401 -7.284 -17.746 1.00 92.88 191 LYS A C 1
ATOM 1514 O O . LYS A 1 191 ? -18.143 -8.234 -17.929 1.00 92.88 191 LYS A O 1
ATOM 1519 N N . ILE A 1 192 ? -17.837 -6.021 -17.703 1.00 95.06 192 ILE A N 1
ATOM 1520 C CA . ILE A 1 192 ? -19.256 -5.676 -17.888 1.00 95.06 192 ILE A CA 1
ATOM 1521 C C . ILE A 1 192 ? -19.760 -6.170 -19.249 1.00 95.06 192 ILE A C 1
ATOM 1523 O O . ILE A 1 192 ? -20.872 -6.672 -19.346 1.00 95.06 192 ILE A O 1
ATOM 1527 N N . VAL A 1 193 ? -18.960 -6.018 -20.305 1.00 96.38 193 VAL A N 1
ATOM 1528 C CA . VAL A 1 193 ? -19.321 -6.491 -21.646 1.00 96.38 193 VAL A CA 1
ATOM 1529 C C . VAL A 1 193 ? -19.386 -8.019 -21.698 1.00 96.38 193 VAL A C 1
ATOM 1531 O O . VAL A 1 193 ? -20.359 -8.553 -22.221 1.00 96.38 193 VAL A O 1
ATOM 1534 N N . ASP A 1 194 ? -18.397 -8.713 -21.137 1.00 94.81 194 ASP A N 1
ATOM 1535 C CA . ASP A 1 194 ? -18.365 -10.177 -21.087 1.00 94.81 194 ASP A CA 1
ATOM 1536 C C . ASP A 1 194 ? -19.579 -10.735 -20.323 1.00 94.81 194 ASP A C 1
ATOM 1538 O O . ASP A 1 194 ? -20.194 -11.688 -20.791 1.00 94.81 194 ASP A O 1
ATOM 1542 N N . ASP A 1 195 ? -19.989 -10.092 -19.223 1.00 93.94 195 ASP A N 1
ATOM 1543 C CA . ASP A 1 195 ? -21.183 -10.458 -18.445 1.00 93.94 195 ASP A CA 1
ATOM 1544 C C . ASP A 1 195 ? -22.497 -10.267 -19.233 1.00 93.94 195 ASP A C 1
ATOM 1546 O O . ASP A 1 195 ? -23.481 -10.949 -18.962 1.00 93.94 195 ASP A O 1
ATOM 1550 N N . VAL A 1 196 ? -22.540 -9.342 -20.202 1.00 93.75 196 VAL A N 1
ATOM 1551 C CA . VAL A 1 196 ? -23.723 -9.098 -21.056 1.00 93.75 196 VAL A CA 1
ATOM 1552 C C . VAL A 1 196 ? -23.838 -10.121 -22.190 1.00 93.75 196 VAL A C 1
ATOM 1554 O O . VAL A 1 196 ? -24.942 -10.378 -22.668 1.00 93.75 196 VAL A O 1
ATOM 1557 N N . TYR A 1 197 ? -22.713 -10.673 -22.651 1.00 85.25 197 TYR A N 1
ATOM 1558 C CA . TYR A 1 197 ? -22.669 -11.643 -23.751 1.00 85.25 197 TYR A CA 1
ATOM 1559 C C . TYR A 1 197 ? -22.662 -13.116 -23.288 1.00 85.25 197 TYR A C 1
ATOM 1561 O O . TYR A 1 197 ? -22.609 -14.001 -24.148 1.00 85.25 197 TYR A O 1
ATOM 1569 N N . GLN A 1 198 ? -22.720 -13.382 -21.976 1.00 58.00 198 GLN A N 1
ATOM 1570 C CA . GLN A 1 198 ? -22.938 -14.714 -21.384 1.00 58.00 198 GLN A CA 1
ATOM 1571 C C . GLN A 1 198 ? -24.427 -15.051 -21.250 1.00 58.00 198 GLN A C 1
ATOM 1573 O O . GLN A 1 198 ? -24.755 -16.247 -21.427 1.00 58.00 198 GLN A O 1
#

Radius of gyration: 19.7 Å; chains: 1; bounding box: 48×43×52 Å

Secondary structure (DSSP, 8-state):
----SS---------S-TTTHHHHHHHHHTTHHHHHHHHHHHHHTTSPPPSEEEEE---HHHHHHHTT--HHHHHHHHHHHHHHHHHHHHHHT--EEEEEEE-GGGGGS-HHHHHHHHHHHHHHHHHHTT-HHHHHTTEEEEEES-GGGS-HHHHHHHHHHHHHHTT--SEEEEEEES--HHHHHHHHHHHHHHHH--

Sequence (198 aa):
MLLRKSARPSPTQQTGGQRTNLLDSLLRIAGVYTAYEKWLTEQVKGKPLPEHIGIILDGNRRWAVEKALRPNDGHTIGAKVGEEVLDWCLEYGIKTLTLYTFSTENFDRPAEEVNAVLKLVEEEARKLGRDNRLHTQKVRVKALGRTDLLPESLQDALKKLEDDTSEYTGHFLNIAIAYTGRAEIVDATKKIVDDVYQ